Protein AF-A0A2A4WSP7-F1 (afdb_monomer_lite)

Sequence (281 aa):
MKHTFFSFFYPFIFTGISFCFNGCVKYYDLLPSETPQASTKEIELSFISKSIEDVKFYREFVTEGIFNLLWKSPTNSNIILEMYASRRGLSLKQRERIIKKNQEMHNNYISFFVLAYILDTQRPDLHDTDPTWTMYLKTKDGHKVAPAKIKPMDMTPELATIFGKRNTNFKQLYYVKFPRKYRENHYKKVEIQHSFTVEKNNTVDTDEPNNPQKLENIKEIVVEKIHDIYDAEELTLVINSVELEEKIDWPIEPHRTGTLDLTEISESNKEGEFDEDFDWI

Structure (mmCIF, N/CA/C/O backbone):
data_AF-A0A2A4WSP7-F1
#
_entry.id   AF-A0A2A4WSP7-F1
#
loop_
_atom_site.group_PDB
_atom_site.id
_atom_site.type_symbol
_atom_site.label_atom_id
_atom_site.label_alt_id
_atom_site.label_comp_id
_atom_site.label_asym_id
_atom_site.label_entity_id
_atom_site.label_seq_id
_atom_site.pdbx_PDB_ins_code
_atom_site.Cartn_x
_atom_site.Cartn_y
_atom_site.Cartn_z
_atom_site.occupancy
_atom_site.B_iso_or_equiv
_atom_site.auth_seq_id
_atom_site.auth_comp_id
_atom_site.auth_asym_id
_atom_site.auth_atom_id
_atom_site.pdbx_PDB_model_num
ATOM 1 N N . MET A 1 1 ? 78.126 -43.272 -8.997 1.00 45.56 1 MET A N 1
ATOM 2 C CA . MET A 1 1 ? 78.085 -42.579 -10.304 1.00 45.56 1 MET A CA 1
ATOM 3 C C . MET A 1 1 ? 76.821 -41.746 -10.339 1.00 45.56 1 MET A C 1
ATOM 5 O O . MET A 1 1 ? 75.750 -42.301 -10.146 1.00 45.56 1 MET A O 1
ATOM 9 N N . LYS A 1 2 ? 76.957 -40.419 -10.404 1.00 43.16 2 LYS A N 1
ATOM 10 C CA . LYS A 1 2 ? 75.858 -39.468 -10.195 1.00 43.16 2 LYS A CA 1
ATOM 11 C C . LYS A 1 2 ? 75.240 -39.085 -11.539 1.00 43.16 2 LYS A C 1
ATOM 13 O O . LYS A 1 2 ? 75.953 -38.672 -12.445 1.00 43.16 2 LYS A O 1
ATOM 18 N N . HIS A 1 3 ? 73.924 -39.250 -11.632 1.00 48.28 3 HIS A N 1
ATOM 19 C CA . HIS A 1 3 ? 73.092 -38.860 -12.763 1.00 48.28 3 HIS A CA 1
ATOM 20 C C . HIS A 1 3 ? 73.013 -37.333 -12.879 1.00 48.28 3 HIS A C 1
ATOM 22 O O . HIS A 1 3 ? 72.471 -36.666 -12.002 1.00 48.28 3 HIS A O 1
ATOM 28 N N . THR A 1 4 ? 73.502 -36.791 -13.990 1.00 53.72 4 THR A N 1
ATOM 29 C CA . THR A 1 4 ? 73.271 -35.410 -14.433 1.00 53.72 4 THR A CA 1
ATOM 30 C C . THR A 1 4 ? 72.630 -35.459 -15.815 1.00 53.72 4 THR A C 1
ATOM 32 O O . THR A 1 4 ? 73.328 -35.425 -16.821 1.00 53.72 4 THR A O 1
ATOM 35 N N . PHE A 1 5 ? 71.304 -35.605 -15.870 1.00 52.34 5 PHE A N 1
ATOM 36 C CA . PHE A 1 5 ? 70.541 -35.589 -17.131 1.00 52.34 5 PHE A CA 1
ATOM 37 C C . PHE A 1 5 ? 69.192 -34.851 -17.020 1.00 52.34 5 PHE A C 1
ATOM 39 O O . PHE A 1 5 ? 68.283 -35.083 -17.807 1.00 52.34 5 PHE A O 1
ATOM 46 N N . PHE A 1 6 ? 69.050 -33.941 -16.049 1.00 53.91 6 PHE A N 1
ATOM 47 C CA . PHE A 1 6 ? 67.775 -33.282 -15.728 1.00 53.91 6 PHE A CA 1
ATOM 48 C C . PHE A 1 6 ? 67.889 -31.746 -15.695 1.00 53.91 6 PHE A C 1
ATOM 50 O O . PHE A 1 6 ? 67.519 -31.116 -14.714 1.00 53.91 6 PHE A O 1
ATOM 57 N N . SER A 1 7 ? 68.444 -31.120 -16.743 1.00 55.56 7 SER A N 1
ATOM 58 C CA . SER A 1 7 ? 68.601 -29.646 -16.771 1.00 55.56 7 SER A CA 1
ATOM 59 C C . SER A 1 7 ? 68.121 -28.943 -18.051 1.00 55.56 7 SER A C 1
ATOM 61 O O . SER A 1 7 ? 68.070 -27.721 -18.088 1.00 55.56 7 SER A O 1
ATOM 63 N N . PHE A 1 8 ? 67.718 -29.668 -19.103 1.00 54.09 8 PHE A N 1
ATOM 64 C CA . PHE A 1 8 ? 67.412 -29.035 -20.400 1.00 54.09 8 PHE A CA 1
ATOM 65 C C . PHE A 1 8 ? 65.923 -28.777 -20.700 1.00 54.09 8 PHE A C 1
ATOM 67 O O . PHE A 1 8 ? 65.626 -28.077 -21.662 1.00 54.09 8 PHE A O 1
ATOM 74 N N . PHE A 1 9 ? 64.982 -29.259 -19.878 1.00 53.94 9 PHE A N 1
ATOM 75 C CA . PHE A 1 9 ? 63.536 -29.098 -20.139 1.00 53.94 9 PHE A CA 1
ATOM 76 C C . PHE A 1 9 ? 62.839 -27.975 -19.348 1.00 53.94 9 PHE A C 1
ATOM 78 O O . PHE A 1 9 ? 61.703 -27.623 -19.657 1.00 53.94 9 PHE A O 1
ATOM 85 N N . TYR A 1 10 ? 63.506 -27.361 -18.368 1.00 56.53 10 TYR A N 1
ATOM 86 C CA . TYR A 1 10 ? 62.904 -26.309 -17.538 1.00 56.53 10 TYR A CA 1
ATOM 87 C C . TYR A 1 10 ? 62.598 -24.961 -18.238 1.00 56.53 10 TYR A C 1
ATOM 89 O O . TYR A 1 10 ? 61.591 -24.349 -17.874 1.00 56.53 10 TYR A O 1
ATOM 97 N N . PRO A 1 11 ? 63.360 -24.469 -19.242 1.00 57.00 11 PRO A N 1
ATOM 98 C CA . PRO A 1 11 ? 63.094 -23.135 -19.796 1.00 57.00 11 PRO A CA 1
ATOM 99 C C . PRO A 1 11 ? 61.878 -23.081 -20.741 1.00 57.00 11 PRO A C 1
ATOM 101 O O . PRO A 1 11 ? 61.300 -22.010 -20.932 1.00 57.00 11 PRO A O 1
ATOM 104 N N . PHE A 1 12 ? 61.442 -24.221 -21.291 1.00 56.88 12 PHE A N 1
ATOM 105 C CA . PHE A 1 12 ? 60.277 -24.285 -22.187 1.00 56.88 12 PHE A CA 1
ATOM 106 C C . PHE A 1 12 ? 58.937 -24.302 -21.439 1.00 56.88 12 PHE A C 1
ATOM 108 O O . PHE A 1 12 ? 57.947 -23.767 -21.932 1.00 56.88 12 PHE A O 1
ATOM 115 N N . ILE A 1 13 ? 58.897 -24.849 -20.221 1.00 61.16 13 ILE A N 1
ATOM 116 C CA . ILE A 1 13 ? 57.670 -24.862 -19.408 1.00 61.16 13 ILE A CA 1
ATOM 117 C C . ILE A 1 13 ? 57.383 -23.460 -18.846 1.00 61.16 13 ILE A C 1
ATOM 119 O O . ILE A 1 13 ? 56.232 -23.028 -18.806 1.00 61.16 13 ILE A O 1
ATOM 123 N N . PHE A 1 14 ? 58.423 -22.701 -18.484 1.00 59.06 14 PHE A N 1
ATOM 124 C CA . PHE A 1 14 ? 58.258 -21.355 -17.924 1.00 59.06 14 PHE A CA 1
ATOM 125 C C . PHE A 1 14 ? 57.785 -20.314 -18.952 1.00 59.06 14 PHE A C 1
ATOM 127 O O . PHE A 1 14 ? 57.034 -19.403 -18.609 1.00 59.06 14 PHE A O 1
ATOM 134 N N . THR A 1 15 ? 58.172 -20.457 -20.222 1.00 62.03 15 THR A N 1
ATOM 135 C CA . THR A 1 15 ? 57.741 -19.545 -21.296 1.00 62.03 15 THR A CA 1
ATOM 136 C C . THR A 1 15 ? 56.296 -19.790 -21.734 1.00 62.03 15 THR A C 1
ATOM 138 O O . THR A 1 15 ? 55.580 -18.826 -22.001 1.00 62.03 15 THR A O 1
ATOM 141 N N . GLY A 1 16 ? 55.823 -21.043 -21.723 1.00 62.75 16 GLY A N 1
ATOM 142 C CA . GLY A 1 16 ? 54.419 -21.366 -22.008 1.00 62.75 16 GLY A CA 1
ATOM 143 C C . GLY A 1 16 ? 53.444 -20.831 -20.953 1.00 62.75 16 GLY A C 1
ATOM 144 O O . GLY A 1 16 ? 52.389 -20.304 -21.296 1.00 62.75 16 GLY A O 1
ATOM 145 N N . ILE A 1 17 ? 53.820 -20.886 -19.670 1.00 65.62 17 ILE A N 1
ATOM 146 C CA . ILE A 1 17 ? 52.965 -20.422 -18.565 1.00 65.62 17 ILE A CA 1
ATOM 147 C C . ILE A 1 17 ? 52.793 -18.892 -18.581 1.00 65.62 17 ILE A C 1
ATOM 149 O O . ILE A 1 17 ? 51.686 -18.408 -18.351 1.00 65.62 17 ILE A O 1
ATOM 153 N N . SER A 1 18 ? 53.826 -18.118 -18.939 1.00 63.47 18 SER A N 1
ATOM 154 C CA . SER A 1 18 ? 53.713 -16.650 -19.049 1.00 63.47 18 SER A CA 1
ATOM 155 C C . SER A 1 18 ? 52.769 -16.174 -20.160 1.00 63.47 18 SER A C 1
ATOM 157 O O . SER A 1 18 ? 52.226 -15.075 -20.062 1.00 63.47 18 SER A O 1
ATOM 159 N N . PHE A 1 19 ? 52.524 -16.978 -21.202 1.00 62.78 19 PHE A N 1
ATOM 160 C CA . PHE A 1 19 ? 51.579 -16.605 -22.262 1.00 62.78 19 PHE A CA 1
ATOM 161 C C . PHE A 1 19 ? 50.111 -16.782 -21.842 1.00 62.78 19 PHE A C 1
ATOM 163 O O . PHE A 1 19 ? 49.247 -16.052 -22.322 1.00 62.78 19 PHE A O 1
ATOM 170 N N . CYS A 1 20 ? 49.828 -17.669 -20.884 1.00 64.25 20 CYS A N 1
ATOM 171 C CA . CYS A 1 20 ? 48.473 -17.888 -20.372 1.00 64.25 20 CYS A CA 1
ATOM 172 C C . CYS A 1 20 ? 47.977 -16.771 -19.433 1.00 64.25 20 CYS A C 1
ATOM 174 O O . CYS A 1 20 ? 46.774 -16.659 -19.219 1.00 64.25 20 CYS A O 1
ATOM 176 N N . PHE A 1 21 ? 48.863 -15.921 -18.897 1.00 61.94 21 PHE A N 1
ATOM 177 C CA . PHE A 1 21 ? 48.484 -14.849 -17.961 1.00 61.94 21 PHE A CA 1
ATOM 178 C C . PHE A 1 21 ? 48.260 -13.472 -18.606 1.00 61.94 21 PHE A C 1
ATOM 180 O O . PHE A 1 21 ? 47.683 -12.598 -17.965 1.00 61.94 21 PHE A O 1
ATOM 187 N N . ASN A 1 22 ? 48.639 -13.270 -19.874 1.00 64.50 22 ASN A N 1
ATOM 188 C CA . ASN A 1 22 ? 48.410 -11.998 -20.581 1.00 64.50 22 ASN A CA 1
ATOM 189 C C . ASN A 1 22 ? 47.019 -11.891 -21.241 1.00 64.50 22 ASN A C 1
ATOM 191 O O . ASN A 1 22 ? 46.700 -10.862 -21.829 1.00 64.50 22 ASN A O 1
ATOM 195 N N . GLY A 1 23 ? 46.190 -12.938 -21.147 1.00 61.62 23 GLY A N 1
ATOM 196 C CA . GLY A 1 23 ? 44.866 -13.013 -21.777 1.00 61.62 23 GLY A CA 1
ATOM 197 C C . GLY A 1 23 ? 43.673 -12.828 -20.835 1.00 61.62 23 GLY A C 1
ATOM 198 O O . GLY A 1 23 ? 42.539 -12.982 -21.280 1.00 61.62 23 GLY A O 1
ATOM 199 N N . CYS A 1 24 ? 43.888 -12.510 -19.554 1.00 69.25 24 CYS A N 1
ATOM 200 C CA . CYS A 1 24 ? 42.793 -12.193 -18.634 1.00 69.25 24 CYS A CA 1
ATOM 201 C C . CYS A 1 24 ? 42.225 -10.805 -18.958 1.00 69.25 24 CYS A C 1
ATOM 203 O O . CYS A 1 24 ? 42.467 -9.835 -18.237 1.00 69.25 24 CYS A O 1
ATOM 205 N N . VAL A 1 25 ? 41.460 -10.710 -20.051 1.00 71.62 25 VAL A N 1
ATOM 206 C CA . VAL A 1 25 ? 40.494 -9.626 -20.220 1.00 71.62 25 VAL A CA 1
ATOM 207 C C . VAL A 1 25 ? 39.608 -9.677 -18.992 1.00 71.62 25 VAL A C 1
ATOM 209 O O . VAL A 1 25 ? 39.025 -10.708 -18.650 1.00 71.62 25 VAL A O 1
ATOM 212 N N . LYS A 1 26 ? 39.594 -8.570 -18.267 1.00 74.00 26 LYS A N 1
ATOM 213 C CA . LYS A 1 26 ? 38.799 -8.413 -17.066 1.00 74.00 26 LYS A CA 1
ATOM 214 C C . LYS A 1 26 ? 37.347 -8.636 -17.458 1.00 74.00 26 LYS A C 1
ATOM 216 O O . LYS A 1 26 ? 36.761 -7.822 -18.153 1.00 74.00 26 LYS A O 1
ATOM 221 N N . TYR A 1 27 ? 36.783 -9.764 -17.036 1.00 69.75 27 TYR A N 1
ATOM 222 C CA . TYR A 1 27 ? 35.426 -10.180 -17.404 1.00 69.75 27 TYR A CA 1
ATOM 223 C C . TYR A 1 27 ? 34.373 -9.099 -17.083 1.00 69.75 27 TYR A C 1
ATOM 225 O O . TYR A 1 27 ? 33.351 -8.986 -17.751 1.00 69.75 27 TYR A O 1
ATOM 233 N N . TYR A 1 28 ? 34.667 -8.233 -16.107 1.00 72.94 28 TYR A N 1
ATOM 234 C CA . TYR A 1 28 ? 33.851 -7.072 -15.768 1.00 72.94 28 TYR A CA 1
ATOM 235 C C . TYR A 1 28 ? 33.799 -5.972 -16.843 1.00 72.94 28 TYR A C 1
ATOM 237 O O . TYR A 1 28 ? 32.854 -5.193 -16.826 1.00 72.94 28 TYR A O 1
ATOM 245 N N . ASP A 1 29 ? 34.749 -5.916 -17.782 1.00 74.75 29 ASP A N 1
ATOM 246 C CA . ASP A 1 29 ? 34.733 -4.971 -18.908 1.00 74.75 29 ASP A CA 1
ATOM 247 C C . ASP A 1 29 ? 33.840 -5.469 -20.065 1.00 74.75 29 ASP A C 1
ATOM 249 O O . ASP A 1 29 ? 33.346 -4.663 -20.849 1.00 74.75 29 ASP A O 1
ATOM 253 N N . LEU A 1 30 ? 33.585 -6.784 -20.154 1.00 73.06 30 LEU A N 1
ATOM 254 C CA . LEU A 1 30 ? 32.705 -7.404 -21.164 1.00 73.06 30 LEU A CA 1
ATOM 255 C C . LEU A 1 30 ? 31.251 -7.544 -20.687 1.00 73.06 30 LEU A C 1
ATOM 257 O O . LEU A 1 30 ? 30.314 -7.511 -21.489 1.00 73.06 30 LEU A O 1
ATOM 261 N N . LEU A 1 31 ? 31.053 -7.644 -19.370 1.00 65.19 31 LEU A N 1
ATOM 262 C CA . LEU A 1 31 ? 29.739 -7.754 -18.735 1.00 65.19 31 LEU A CA 1
ATOM 263 C C . LEU A 1 31 ? 28.725 -6.678 -19.181 1.00 65.19 31 LEU A C 1
ATOM 265 O O . LEU A 1 31 ? 27.588 -7.056 -19.461 1.00 65.19 31 LEU A O 1
ATOM 269 N N . PRO A 1 32 ? 29.077 -5.382 -19.318 1.00 65.69 32 PRO A N 1
ATOM 270 C CA . PRO A 1 32 ? 28.118 -4.358 -19.735 1.00 65.69 32 PRO A CA 1
ATOM 271 C C . PRO A 1 32 ? 27.644 -4.517 -21.184 1.00 65.69 32 PRO A C 1
ATOM 273 O O . PRO A 1 32 ? 26.524 -4.125 -21.507 1.00 65.69 32 PRO A O 1
ATOM 276 N N . SER A 1 33 ? 28.488 -5.071 -22.063 1.00 72.12 33 SER A N 1
ATOM 277 C CA . SER A 1 33 ? 28.162 -5.261 -23.482 1.00 72.12 33 SER A CA 1
ATOM 278 C C . SER A 1 33 ? 27.387 -6.547 -23.756 1.00 72.12 33 SER A C 1
ATOM 280 O O . SER A 1 33 ? 26.547 -6.568 -24.652 1.00 72.12 33 SER A O 1
ATOM 282 N N . GLU A 1 34 ? 27.648 -7.609 -22.992 1.00 74.25 34 GLU A N 1
ATOM 283 C CA . GLU A 1 34 ? 26.978 -8.907 -23.157 1.00 74.25 34 GLU A CA 1
ATOM 284 C C . GLU A 1 34 ? 25.682 -8.992 -22.351 1.00 74.25 34 GLU A C 1
ATOM 286 O O . GLU A 1 34 ? 24.703 -9.606 -22.774 1.00 74.25 34 GLU A O 1
ATOM 291 N N . THR A 1 35 ? 25.658 -8.320 -21.202 1.00 74.69 35 THR A N 1
ATOM 292 C CA . THR A 1 35 ? 24.468 -8.138 -20.382 1.00 74.69 35 THR A CA 1
ATOM 293 C C . THR A 1 35 ? 24.285 -6.643 -20.168 1.00 74.69 35 THR A C 1
ATOM 295 O O . THR A 1 35 ? 24.824 -6.111 -19.198 1.00 74.69 35 THR A O 1
ATOM 298 N N . PRO A 1 36 ? 23.565 -5.930 -21.054 1.00 64.81 36 PRO A N 1
ATOM 299 C CA . PRO A 1 36 ? 23.182 -4.552 -20.786 1.00 64.81 36 PRO A CA 1
ATOM 300 C C . PRO A 1 36 ? 22.293 -4.545 -19.539 1.00 64.81 36 PRO A C 1
ATOM 302 O O . PRO A 1 36 ? 21.072 -4.680 -19.611 1.00 64.81 36 PRO A O 1
ATOM 305 N N . GLN A 1 37 ? 22.921 -4.465 -18.367 1.00 65.31 37 GLN A N 1
ATOM 306 C CA . GLN A 1 37 ? 22.229 -4.275 -17.111 1.00 65.31 37 GLN A CA 1
ATOM 307 C C . GLN A 1 37 ? 21.583 -2.903 -17.205 1.00 65.31 37 GLN A C 1
ATOM 309 O O . GLN A 1 37 ? 22.241 -1.920 -17.556 1.00 65.31 37 GLN A O 1
ATOM 314 N N . ALA A 1 38 ? 20.275 -2.852 -16.956 1.00 63.31 38 ALA A N 1
ATOM 315 C CA . ALA A 1 38 ? 19.553 -1.595 -16.932 1.00 63.31 38 ALA A CA 1
ATOM 316 C C . ALA A 1 38 ? 20.306 -0.637 -16.004 1.00 63.31 38 ALA A C 1
ATOM 318 O O . ALA A 1 38 ? 20.603 -0.993 -14.863 1.00 63.31 38 ALA A O 1
ATOM 319 N N . SER A 1 39 ? 20.652 0.550 -16.510 1.00 65.12 39 SER A N 1
ATOM 320 C CA . SER A 1 39 ? 21.282 1.587 -15.699 1.00 65.12 39 SER A CA 1
ATOM 321 C C . SER A 1 39 ? 20.463 1.749 -14.426 1.00 65.12 39 SER A C 1
ATOM 323 O O . SER A 1 39 ? 19.250 1.962 -14.528 1.00 65.12 39 SER A O 1
ATOM 325 N N . THR A 1 40 ? 21.099 1.624 -13.260 1.00 70.19 40 THR A N 1
ATOM 326 C CA . THR A 1 40 ? 20.446 1.812 -11.963 1.00 70.19 40 THR A CA 1
ATOM 327 C C . THR A 1 40 ? 19.935 3.243 -11.895 1.00 70.19 40 THR A C 1
ATOM 329 O O . THR A 1 40 ? 20.652 4.161 -11.506 1.00 70.19 40 THR A O 1
ATOM 332 N N . LYS A 1 41 ? 18.702 3.459 -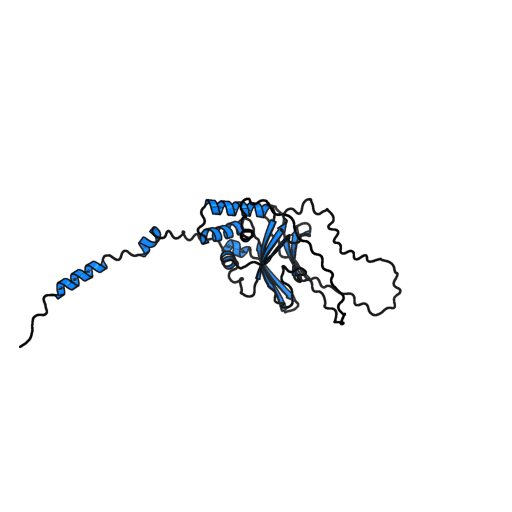12.350 1.00 75.00 41 LYS A N 1
ATOM 333 C CA . LYS A 1 41 ? 18.012 4.722 -12.166 1.00 75.00 41 LYS A CA 1
ATOM 334 C C . LYS A 1 41 ? 17.697 4.783 -10.683 1.00 75.00 41 LYS A C 1
ATOM 336 O O . LYS A 1 41 ? 16.954 3.946 -10.175 1.00 75.00 41 LYS A O 1
ATOM 341 N N . GLU A 1 42 ? 18.316 5.725 -9.989 1.00 78.62 42 GLU A N 1
ATOM 342 C CA . GLU A 1 42 ? 18.011 5.979 -8.591 1.00 78.62 42 GLU A CA 1
ATOM 343 C C . GLU A 1 42 ? 16.577 6.518 -8.535 1.00 78.62 42 GLU A C 1
ATOM 345 O O . GLU A 1 42 ? 16.291 7.649 -8.922 1.00 78.62 42 GLU A O 1
ATOM 350 N N . ILE A 1 43 ? 15.636 5.644 -8.187 1.00 80.88 43 ILE A N 1
ATOM 351 C CA . ILE A 1 43 ? 14.240 6.024 -7.996 1.00 80.88 43 ILE A CA 1
ATOM 352 C C . ILE A 1 43 ? 14.178 6.768 -6.663 1.00 80.88 43 ILE A C 1
ATOM 354 O O . ILE A 1 43 ? 14.620 6.234 -5.645 1.00 80.88 43 ILE A O 1
ATOM 358 N N . GLU A 1 44 ? 13.619 7.981 -6.650 1.00 84.88 44 GLU A N 1
ATOM 359 C CA . GLU A 1 44 ? 13.422 8.776 -5.430 1.00 84.88 44 GLU A CA 1
ATOM 360 C C . GLU A 1 44 ? 12.347 8.151 -4.519 1.00 84.88 44 GLU A C 1
ATOM 362 O O . GLU A 1 44 ? 11.244 8.670 -4.338 1.00 84.88 44 GLU A O 1
ATOM 367 N N . LEU A 1 45 ? 12.672 7.019 -3.892 1.00 88.38 45 LEU A N 1
ATOM 368 C CA . LEU A 1 45 ? 11.813 6.337 -2.917 1.00 88.38 45 LEU A CA 1
ATOM 369 C C . LEU A 1 45 ? 11.514 7.222 -1.700 1.00 88.38 45 LEU A C 1
ATOM 371 O O . LEU A 1 45 ? 10.498 7.042 -1.026 1.00 88.38 45 LEU A O 1
ATOM 375 N N . SER A 1 46 ? 12.377 8.206 -1.437 1.00 87.81 46 SER A N 1
ATOM 376 C CA . SER A 1 46 ? 12.202 9.184 -0.366 1.00 87.81 46 SER A CA 1
ATOM 377 C C . SER A 1 46 ? 10.892 9.964 -0.513 1.00 87.81 46 SER A C 1
ATOM 379 O O . SER A 1 46 ? 10.233 10.207 0.497 1.00 87.81 46 SER A O 1
ATOM 381 N N . PHE A 1 47 ? 10.464 10.290 -1.737 1.00 88.19 47 PHE A N 1
ATOM 382 C CA . PHE A 1 47 ? 9.212 11.006 -1.986 1.00 88.19 47 PHE A CA 1
ATOM 383 C C . PHE A 1 47 ? 7.989 10.155 -1.617 1.00 88.19 47 PHE A C 1
ATOM 385 O O . PHE A 1 47 ? 7.129 10.598 -0.856 1.00 88.19 47 PHE A O 1
ATOM 392 N N . ILE A 1 48 ? 7.945 8.901 -2.075 1.00 90.81 48 ILE A N 1
ATOM 393 C CA . ILE A 1 48 ? 6.818 7.996 -1.794 1.00 90.81 48 ILE A CA 1
ATOM 394 C C . ILE A 1 48 ? 6.754 7.637 -0.318 1.00 90.81 48 ILE A C 1
ATOM 396 O O . ILE A 1 48 ? 5.675 7.618 0.264 1.00 90.81 48 ILE A O 1
ATOM 400 N N . SER A 1 49 ? 7.901 7.379 0.312 1.00 88.25 49 SER A N 1
ATOM 401 C CA . SER A 1 49 ? 7.943 6.996 1.726 1.00 88.25 49 SER A CA 1
ATOM 402 C C . SER A 1 49 ? 7.361 8.066 2.657 1.00 88.25 49 SER A C 1
ATOM 404 O O . SER A 1 49 ? 6.864 7.726 3.728 1.00 88.25 49 SER A O 1
ATOM 406 N N . LYS A 1 50 ? 7.389 9.341 2.233 1.00 90.81 50 LYS A N 1
ATOM 407 C CA . LYS A 1 50 ? 6.760 10.474 2.929 1.00 90.81 50 LYS A CA 1
ATOM 408 C C . LYS A 1 50 ? 5.251 10.557 2.707 1.00 90.81 50 LYS A C 1
ATOM 410 O O .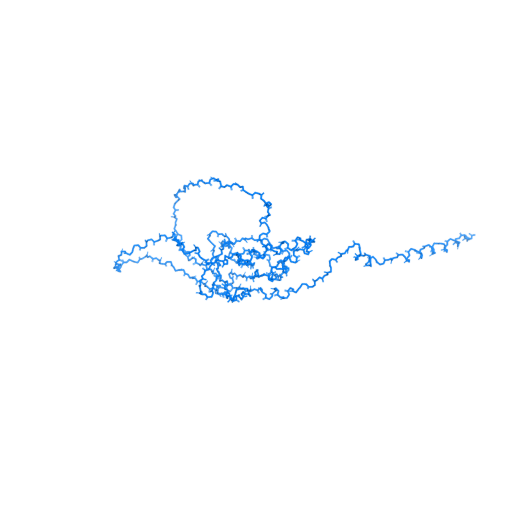 LYS A 1 50 ? 4.590 11.247 3.460 1.00 90.81 50 LYS A O 1
ATOM 415 N N . SER A 1 51 ? 4.729 9.885 1.681 1.00 91.56 51 SER A N 1
ATOM 416 C CA . SER A 1 51 ? 3.290 9.793 1.400 1.00 91.56 51 SER A CA 1
ATOM 417 C C . SER A 1 51 ? 2.613 8.635 2.147 1.00 91.56 51 SER A C 1
ATOM 419 O O . SER A 1 51 ? 1.443 8.353 1.888 1.00 91.56 51 SER A O 1
ATOM 421 N N . ILE A 1 52 ? 3.360 7.904 2.985 1.00 95.19 52 ILE A N 1
ATOM 422 C CA . ILE A 1 52 ? 2.822 6.824 3.811 1.00 95.19 52 ILE A CA 1
ATOM 423 C C . ILE A 1 52 ? 2.408 7.412 5.152 1.00 95.19 52 ILE A C 1
ATOM 425 O O . ILE A 1 52 ? 3.265 7.860 5.914 1.00 95.19 52 ILE A O 1
ATOM 429 N N . GLU A 1 53 ? 1.119 7.325 5.449 1.00 94.31 53 GLU A N 1
ATOM 430 C CA . GLU A 1 53 ? 0.561 7.753 6.726 1.00 94.31 53 GLU A CA 1
ATOM 431 C C . GLU A 1 53 ? 0.447 6.577 7.691 1.00 94.31 53 GLU A C 1
ATOM 433 O O . GLU A 1 53 ? -0.003 5.489 7.322 1.00 94.31 53 GLU A O 1
ATOM 438 N N . ASP A 1 54 ? 0.848 6.799 8.941 1.00 94.81 54 ASP A N 1
ATOM 439 C CA . ASP A 1 54 ? 0.854 5.785 9.991 1.00 94.81 54 ASP A CA 1
ATOM 440 C C . ASP A 1 54 ? -0.268 6.075 10.998 1.00 94.81 54 ASP A C 1
ATOM 442 O O . ASP A 1 54 ? -0.243 7.075 11.712 1.00 94.81 54 ASP A O 1
ATOM 446 N N . VAL A 1 55 ? -1.235 5.165 11.102 1.00 93.81 55 VAL A N 1
ATOM 447 C CA . VAL A 1 55 ? -2.409 5.300 11.973 1.00 93.81 55 VAL A CA 1
ATOM 448 C C . VAL A 1 55 ? -2.410 4.166 12.985 1.00 93.81 55 VAL A C 1
ATOM 450 O O . VAL A 1 55 ? -2.246 2.998 12.631 1.00 93.81 55 VAL A O 1
ATOM 453 N N . LYS A 1 56 ? -2.581 4.494 14.265 1.00 94.25 56 LYS A N 1
ATOM 454 C CA . LYS A 1 56 ? -2.612 3.514 15.356 1.00 94.25 56 LYS A CA 1
ATOM 455 C C . LYS A 1 56 ? -3.873 3.697 16.180 1.00 94.25 56 LYS A C 1
ATOM 457 O O . LYS A 1 56 ? -4.207 4.817 16.557 1.00 94.25 56 LYS A O 1
ATOM 462 N N . PHE A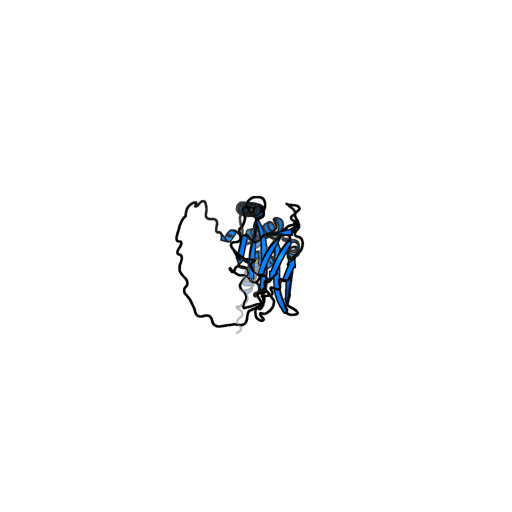 1 57 ? -4.524 2.586 16.482 1.00 89.25 57 PHE A N 1
ATOM 463 C CA . PHE A 1 57 ? -5.721 2.525 17.300 1.00 89.25 57 PHE A CA 1
ATOM 464 C C . PHE A 1 57 ? -5.383 1.931 18.654 1.00 89.25 57 PHE A C 1
ATOM 466 O O . PHE A 1 57 ? -4.732 0.887 18.738 1.00 89.25 57 PHE A O 1
ATOM 473 N N . TYR A 1 58 ? -5.845 2.605 19.700 1.00 90.69 58 TYR A N 1
ATOM 474 C CA . TYR A 1 58 ? -5.638 2.200 21.078 1.00 90.69 58 TYR A CA 1
ATOM 475 C C . TYR A 1 58 ? -6.984 2.043 21.785 1.00 90.69 58 TYR A C 1
ATOM 477 O O . TYR A 1 58 ? -7.868 2.898 21.669 1.00 90.69 58 TYR A O 1
ATOM 485 N N . ARG A 1 59 ? -7.113 0.976 22.570 1.00 84.81 59 ARG A N 1
ATOM 486 C CA . ARG A 1 59 ? -8.145 0.822 23.595 1.00 84.81 59 ARG A CA 1
ATOM 487 C C . ARG A 1 59 ? -7.424 0.814 24.932 1.00 84.81 59 ARG A C 1
ATOM 489 O O . ARG A 1 59 ? -6.670 -0.106 25.233 1.00 84.81 59 ARG A O 1
ATOM 496 N N . GLU A 1 60 ? -7.603 1.900 25.682 1.00 90.81 60 GLU A N 1
ATOM 497 C CA . GLU A 1 60 ? -6.879 2.160 26.930 1.00 90.81 60 GLU A CA 1
ATOM 498 C C . GLU A 1 60 ? -5.355 2.169 26.708 1.00 90.81 60 GLU A C 1
ATOM 500 O O . GLU A 1 60 ? -4.819 3.140 26.176 1.00 90.81 60 GLU A O 1
ATOM 505 N N . PHE A 1 61 ? -4.669 1.080 27.062 1.00 91.81 61 PHE A N 1
ATOM 506 C CA . PHE A 1 61 ? -3.222 0.900 26.911 1.00 91.81 61 PHE A CA 1
ATOM 507 C C . PHE A 1 61 ? -2.848 -0.210 25.919 1.00 91.81 61 PHE A C 1
ATOM 509 O O . PHE A 1 61 ? -1.666 -0.506 25.737 1.00 91.81 61 PHE A O 1
ATOM 516 N N . VAL A 1 62 ? -3.836 -0.825 25.266 1.00 90.25 62 VAL A N 1
ATOM 517 C CA . VAL A 1 62 ? -3.641 -1.907 24.298 1.00 90.25 62 VAL A CA 1
ATOM 518 C C . VAL A 1 62 ? -3.760 -1.343 22.887 1.00 90.25 62 VAL A C 1
ATOM 520 O O . VAL A 1 62 ? -4.683 -0.593 22.575 1.00 90.25 62 VAL A O 1
ATOM 523 N N . THR A 1 63 ? -2.799 -1.676 22.023 1.00 92.94 63 THR A N 1
ATOM 524 C CA . THR A 1 63 ? -2.911 -1.367 20.590 1.00 92.94 63 THR A CA 1
ATOM 525 C C . THR A 1 63 ? -3.876 -2.363 19.967 1.00 92.94 63 THR A C 1
ATOM 527 O O . THR A 1 63 ? -3.673 -3.560 20.110 1.00 92.94 63 THR A O 1
ATOM 530 N N . GLU A 1 64 ? -4.904 -1.891 19.278 1.00 92.00 64 GLU A N 1
ATOM 531 C CA . GLU A 1 64 ? -5.892 -2.768 18.631 1.00 92.00 64 GLU A CA 1
ATOM 532 C C . GLU A 1 64 ? -5.598 -2.957 17.149 1.00 92.00 64 GLU A C 1
ATOM 534 O O . GLU A 1 64 ? -5.807 -4.029 16.584 1.00 92.00 64 GLU A O 1
ATOM 539 N N . GLY A 1 65 ? -5.094 -1.895 16.524 1.00 93.19 65 GLY A N 1
ATOM 540 C CA . GLY A 1 65 ? -4.863 -1.847 15.095 1.00 93.19 65 GLY A CA 1
ATOM 541 C C . GLY A 1 65 ? -3.734 -0.892 14.740 1.00 93.19 65 GLY A C 1
ATOM 542 O O . GLY A 1 65 ? -3.599 0.183 15.328 1.00 93.19 65 GLY A O 1
ATOM 543 N N . ILE A 1 66 ? -2.917 -1.274 13.766 1.00 95.44 66 ILE A N 1
ATOM 544 C CA . ILE A 1 66 ? -1.924 -0.404 13.133 1.00 95.44 66 ILE A CA 1
ATOM 545 C C . ILE A 1 66 ? -2.170 -0.442 11.631 1.00 95.44 66 ILE A C 1
ATOM 547 O O . ILE A 1 66 ? -2.084 -1.504 11.022 1.00 95.44 66 ILE A O 1
ATOM 551 N N . PHE A 1 67 ? -2.407 0.714 11.028 1.00 96.00 67 PHE A N 1
ATOM 552 C CA . PHE A 1 67 ? -2.648 0.860 9.600 1.00 96.00 67 PHE A CA 1
ATOM 553 C C . PHE A 1 67 ? -1.579 1.765 8.999 1.00 96.00 67 PHE A C 1
ATOM 555 O O . PHE A 1 67 ? -1.284 2.830 9.538 1.00 96.00 67 PHE A O 1
ATOM 562 N N . ASN A 1 68 ? -0.985 1.346 7.886 1.00 97.25 68 ASN A N 1
ATOM 563 C CA . ASN A 1 68 ? -0.099 2.185 7.088 1.00 97.25 68 ASN A CA 1
ATOM 564 C C . ASN A 1 68 ? -0.755 2.406 5.733 1.00 97.25 68 ASN A C 1
ATOM 566 O O . ASN A 1 68 ? -1.024 1.455 4.999 1.00 97.25 68 ASN A O 1
ATOM 570 N N . LEU A 1 69 ? -1.046 3.661 5.432 1.00 96.75 69 LEU A N 1
ATOM 571 C CA . LEU A 1 69 ? -1.856 4.064 4.298 1.00 96.75 69 LEU A CA 1
ATOM 572 C C . LEU A 1 69 ? -0.947 4.679 3.250 1.00 96.75 69 LEU A C 1
ATOM 574 O O . LEU A 1 69 ? -0.286 5.677 3.509 1.00 96.75 69 LEU A O 1
ATOM 578 N N . LEU A 1 70 ? -0.932 4.100 2.058 1.00 96.31 70 LEU A N 1
ATOM 579 C CA . LEU A 1 70 ? -0.289 4.687 0.895 1.00 96.31 70 LEU A CA 1
ATOM 580 C C . LEU A 1 70 ? -1.369 5.090 -0.101 1.00 96.31 70 LEU A C 1
ATOM 582 O O . LEU A 1 70 ? -2.022 4.243 -0.719 1.00 96.31 70 LEU A O 1
ATOM 586 N N . TRP A 1 71 ? -1.541 6.397 -0.279 1.00 94.69 71 TRP A N 1
ATOM 587 C CA . TRP A 1 71 ? -2.425 6.906 -1.316 1.00 94.69 71 TRP A CA 1
ATOM 588 C C . TRP A 1 71 ? -1.850 6.597 -2.701 1.00 94.69 71 TRP A C 1
ATOM 590 O O . TRP A 1 71 ? -0.715 6.974 -3.031 1.00 94.69 71 TRP A O 1
ATOM 600 N N . LYS A 1 72 ? -2.657 5.933 -3.535 1.00 94.12 72 LYS A N 1
ATOM 601 C CA . LYS A 1 72 ? -2.341 5.625 -4.931 1.00 94.12 72 LYS A CA 1
ATOM 602 C C . LYS A 1 72 ? -2.572 6.874 -5.793 1.00 94.12 72 LYS A C 1
ATOM 604 O O . LYS A 1 72 ? -3.425 6.902 -6.670 1.00 94.12 72 LYS A O 1
ATOM 609 N N . SER A 1 73 ? -1.816 7.938 -5.523 1.00 91.25 73 SER A N 1
ATOM 610 C CA . SER A 1 73 ? -1.833 9.152 -6.344 1.00 91.25 73 SER A CA 1
ATOM 611 C C . SER A 1 73 ? -1.296 8.863 -7.759 1.00 91.25 73 SER A C 1
ATOM 613 O O . SER A 1 73 ? -0.592 7.862 -7.959 1.00 91.25 73 SER A O 1
ATOM 615 N N . PRO A 1 74 ? -1.568 9.722 -8.763 1.00 90.88 74 PRO A N 1
ATOM 616 C CA . PRO A 1 74 ? -0.967 9.598 -10.094 1.00 90.88 74 PRO A CA 1
ATOM 617 C C . PRO A 1 74 ? 0.562 9.519 -10.050 1.00 90.88 74 PRO A C 1
ATOM 619 O O . PRO A 1 74 ? 1.154 8.670 -10.714 1.00 90.88 74 PRO A O 1
ATOM 622 N N . THR A 1 75 ? 1.193 10.335 -9.205 1.00 92.06 75 THR A N 1
ATOM 623 C CA . THR A 1 75 ? 2.648 10.345 -9.018 1.00 92.06 75 THR A CA 1
ATOM 624 C C . THR A 1 75 ? 3.147 9.037 -8.408 1.00 92.06 75 THR A C 1
ATOM 626 O O . THR A 1 75 ? 4.021 8.393 -8.986 1.00 92.06 75 THR A O 1
ATOM 629 N N . ASN A 1 76 ? 2.556 8.595 -7.292 1.00 92.94 76 ASN A N 1
ATOM 630 C CA . ASN A 1 76 ? 2.976 7.366 -6.609 1.00 92.94 76 ASN A CA 1
ATOM 631 C C . ASN A 1 76 ? 2.757 6.136 -7.493 1.00 92.94 76 ASN A C 1
ATOM 633 O O . ASN A 1 76 ? 3.616 5.259 -7.561 1.00 92.94 76 ASN A O 1
ATOM 637 N N . SER A 1 77 ? 1.645 6.097 -8.230 1.00 93.62 77 SER A N 1
ATOM 638 C CA . SER A 1 77 ? 1.371 5.002 -9.159 1.00 93.62 77 SER A CA 1
ATOM 639 C C . SER A 1 77 ? 2.364 4.936 -10.295 1.00 93.62 77 SER A C 1
ATOM 641 O O . SER A 1 77 ? 2.835 3.852 -10.600 1.00 93.62 77 SER A O 1
ATOM 643 N N . ASN A 1 78 ? 2.712 6.065 -10.914 1.00 93.31 78 ASN A N 1
A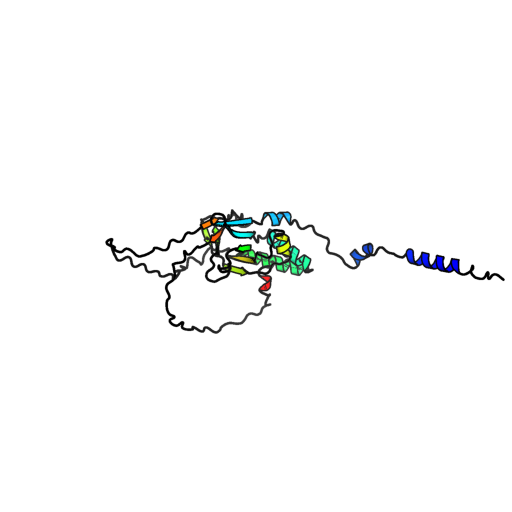TOM 644 C CA . ASN A 1 78 ? 3.681 6.057 -12.006 1.00 93.31 78 ASN A CA 1
ATOM 645 C C . ASN A 1 78 ? 5.029 5.495 -11.548 1.00 93.31 78 ASN A C 1
ATOM 647 O O . ASN A 1 78 ? 5.652 4.746 -12.295 1.00 93.31 78 ASN A O 1
ATOM 651 N N . ILE A 1 79 ? 5.446 5.794 -10.315 1.00 93.50 79 ILE A N 1
ATOM 652 C CA . ILE A 1 79 ? 6.686 5.246 -9.767 1.00 93.50 79 ILE A CA 1
ATOM 653 C C . ILE A 1 79 ? 6.551 3.742 -9.487 1.00 93.50 79 ILE A C 1
ATOM 655 O O . ILE A 1 79 ? 7.431 2.979 -9.880 1.00 93.50 79 ILE A O 1
ATOM 659 N N . ILE A 1 80 ? 5.446 3.287 -8.882 1.00 95.19 80 ILE A N 1
ATOM 660 C CA . ILE A 1 80 ? 5.178 1.849 -8.670 1.00 95.19 80 ILE A CA 1
ATOM 661 C C . ILE A 1 80 ? 5.182 1.096 -10.008 1.00 95.19 80 ILE A C 1
ATOM 663 O O . ILE A 1 80 ? 5.818 0.050 -10.137 1.00 95.19 80 ILE A O 1
ATOM 667 N N . LEU A 1 81 ? 4.527 1.653 -11.027 1.00 94.94 81 LEU A N 1
ATOM 668 C CA . LEU A 1 81 ? 4.478 1.107 -12.381 1.00 94.94 81 LEU A CA 1
ATOM 669 C C . LEU A 1 81 ? 5.847 1.099 -13.057 1.00 94.94 81 LEU A C 1
ATOM 671 O O . LEU A 1 81 ? 6.166 0.160 -13.784 1.00 94.94 81 LEU A O 1
ATOM 675 N N . GLU A 1 82 ? 6.671 2.121 -12.830 1.00 93.62 82 GLU A N 1
ATOM 676 C CA . GLU A 1 82 ? 8.041 2.165 -13.334 1.00 93.62 82 GLU A CA 1
ATOM 677 C C . GLU A 1 82 ? 8.909 1.090 -12.673 1.00 93.62 82 GLU A C 1
ATOM 679 O O . GLU A 1 82 ? 9.642 0.393 -13.381 1.00 93.62 82 GLU A O 1
ATOM 684 N N . MET A 1 83 ? 8.784 0.886 -11.356 1.00 93.38 83 MET A N 1
ATOM 685 C CA . MET A 1 83 ? 9.450 -0.209 -10.639 1.00 93.38 83 MET A CA 1
ATOM 686 C C . MET A 1 83 ? 9.013 -1.569 -11.195 1.00 93.38 83 MET A C 1
ATOM 688 O O . MET A 1 83 ? 9.859 -2.406 -11.519 1.00 93.38 83 MET A O 1
ATOM 692 N N . TYR A 1 84 ? 7.706 -1.754 -11.390 1.00 94.56 84 TYR A N 1
ATOM 693 C CA . TYR A 1 84 ? 7.130 -2.969 -11.961 1.00 94.56 84 TYR A CA 1
ATOM 694 C C . TYR A 1 84 ? 7.634 -3.244 -13.379 1.00 94.56 84 TYR A C 1
ATOM 696 O O . TYR A 1 84 ? 8.134 -4.335 -13.670 1.00 94.56 84 TYR A O 1
ATOM 704 N N . ALA A 1 85 ? 7.562 -2.244 -14.260 1.00 93.56 85 ALA A N 1
ATOM 705 C CA . ALA A 1 85 ? 8.006 -2.358 -15.642 1.00 93.56 85 ALA A CA 1
ATOM 706 C C . ALA A 1 85 ? 9.508 -2.646 -15.736 1.00 93.56 85 ALA A C 1
ATOM 708 O O . ALA A 1 85 ? 9.916 -3.491 -16.534 1.00 93.56 85 ALA A O 1
ATOM 709 N N . SER A 1 86 ? 10.315 -1.990 -14.897 1.00 91.31 86 SER A N 1
ATOM 710 C CA . SER A 1 86 ? 11.768 -2.188 -14.848 1.00 91.31 86 SER A CA 1
ATOM 711 C C . SER A 1 86 ? 12.117 -3.597 -14.380 1.00 91.31 86 SER A C 1
ATOM 713 O O . SER A 1 86 ? 12.914 -4.275 -15.023 1.00 91.31 86 SER A O 1
ATOM 715 N N . ARG A 1 87 ? 11.463 -4.087 -13.319 1.00 91.00 87 ARG A N 1
ATOM 716 C CA . ARG A 1 87 ? 11.672 -5.447 -12.798 1.00 91.00 87 ARG A CA 1
ATOM 717 C C . ARG A 1 87 ? 11.286 -6.526 -13.809 1.00 91.00 87 ARG A C 1
ATOM 719 O O . ARG A 1 87 ? 11.931 -7.567 -13.870 1.00 91.00 87 ARG A O 1
ATOM 726 N N . ARG A 1 88 ? 10.227 -6.297 -14.586 1.00 91.69 88 ARG A N 1
ATOM 727 C CA . ARG A 1 88 ? 9.728 -7.242 -15.598 1.00 91.69 88 ARG A CA 1
ATOM 728 C C . ARG A 1 88 ? 10.391 -7.088 -16.970 1.00 91.69 88 ARG A C 1
ATOM 730 O O . ARG A 1 88 ? 10.093 -7.885 -17.853 1.00 91.69 88 ARG A O 1
ATOM 737 N N . GLY A 1 89 ? 11.258 -6.091 -17.164 1.00 90.25 89 GLY A N 1
ATOM 738 C CA . GLY A 1 89 ? 11.889 -5.819 -18.459 1.00 90.25 89 GLY A CA 1
ATOM 739 C C . GLY A 1 89 ? 10.882 -5.462 -19.557 1.00 90.25 89 GLY A C 1
ATOM 740 O O . GLY A 1 89 ? 11.054 -5.864 -20.707 1.00 90.25 89 GLY A O 1
ATOM 741 N N . LEU A 1 90 ? 9.799 -4.756 -19.212 1.00 91.12 90 LEU A N 1
ATOM 742 C CA . LEU A 1 90 ? 8.752 -4.416 -20.177 1.00 91.12 90 LEU A CA 1
ATOM 743 C C . LEU A 1 90 ? 9.260 -3.431 -21.232 1.00 91.12 90 LEU A C 1
ATOM 745 O O . LEU A 1 90 ? 10.010 -2.498 -20.943 1.00 91.12 90 LEU A O 1
ATOM 749 N N . SER A 1 91 ? 8.772 -3.591 -22.462 1.00 92.06 91 SER A N 1
ATOM 750 C CA . SER A 1 91 ? 9.041 -2.631 -23.534 1.00 92.06 91 SER A CA 1
ATOM 751 C C . SER A 1 91 ? 8.419 -1.260 -23.238 1.00 92.06 91 SER A C 1
ATOM 753 O O . SER A 1 91 ? 7.398 -1.154 -22.552 1.00 92.06 91 SER A O 1
ATOM 755 N N . LEU A 1 92 ? 8.980 -0.198 -23.830 1.00 93.06 92 LEU A N 1
ATOM 756 C CA . LEU A 1 92 ? 8.463 1.173 -23.692 1.00 93.06 92 LEU A CA 1
ATOM 757 C C . LEU A 1 92 ? 6.968 1.268 -24.037 1.00 93.06 92 LEU A C 1
ATOM 759 O O . LEU A 1 92 ? 6.196 1.849 -23.279 1.00 93.06 92 LEU A O 1
ATOM 763 N N . LYS A 1 93 ? 6.546 0.601 -25.120 1.00 94.31 93 LYS A N 1
ATOM 764 C CA . LYS A 1 93 ? 5.141 0.565 -25.552 1.00 94.31 93 LYS A CA 1
ATOM 765 C C . LYS A 1 93 ? 4.225 -0.116 -24.531 1.00 94.31 93 LYS A C 1
ATOM 767 O O . LYS A 1 93 ? 3.103 0.336 -24.329 1.00 94.31 93 LYS A O 1
ATOM 772 N N . GLN A 1 94 ? 4.664 -1.208 -23.899 1.00 92.25 94 GLN A N 1
ATOM 773 C CA . GLN A 1 94 ? 3.880 -1.882 -22.853 1.00 92.25 94 GLN A CA 1
ATOM 774 C C . GLN A 1 94 ? 3.769 -1.010 -21.603 1.00 92.25 94 GLN A C 1
ATOM 776 O O . GLN A 1 94 ? 2.678 -0.861 -21.059 1.00 92.25 94 GLN A O 1
ATOM 781 N N . ARG A 1 95 ? 4.875 -0.384 -21.192 1.00 93.69 95 ARG A N 1
ATOM 782 C CA . ARG A 1 95 ? 4.908 0.540 -20.056 1.00 93.69 95 ARG A CA 1
ATOM 783 C C . ARG A 1 95 ? 3.938 1.708 -20.247 1.00 93.69 95 ARG A C 1
ATOM 785 O O . ARG A 1 95 ? 3.143 1.984 -19.358 1.00 93.69 95 ARG A O 1
ATOM 792 N N . GLU A 1 96 ? 3.957 2.351 -21.412 1.00 94.44 96 GLU A N 1
ATOM 793 C CA . GLU A 1 96 ? 3.040 3.454 -21.742 1.00 94.44 96 GLU A CA 1
ATOM 794 C C . GLU A 1 96 ? 1.571 3.022 -21.719 1.00 94.44 96 GLU A C 1
ATOM 796 O O . GLU A 1 96 ? 0.726 3.752 -21.205 1.00 94.44 96 GLU A O 1
ATOM 801 N N . ARG A 1 97 ? 1.258 1.818 -22.219 1.00 94.06 97 ARG A N 1
ATOM 802 C CA . ARG A 1 97 ? -0.104 1.263 -22.162 1.00 94.06 97 ARG A CA 1
ATOM 803 C C . ARG A 1 97 ? -0.586 1.069 -20.726 1.00 94.06 97 ARG A C 1
ATOM 805 O O . ARG A 1 97 ? -1.714 1.445 -20.426 1.00 94.06 97 ARG A O 1
ATOM 812 N N . ILE A 1 98 ? 0.256 0.514 -19.851 1.00 93.81 98 ILE A N 1
ATOM 813 C CA . ILE A 1 98 ? -0.093 0.291 -18.440 1.00 93.81 98 ILE A CA 1
ATOM 814 C C . ILE A 1 98 ? -0.280 1.630 -17.719 1.00 93.81 98 ILE A C 1
ATOM 816 O O . ILE A 1 98 ? -1.288 1.822 -17.047 1.00 93.81 98 ILE A O 1
ATOM 820 N N . ILE A 1 99 ? 0.631 2.590 -17.921 1.00 92.19 99 ILE A N 1
ATOM 821 C CA . ILE A 1 99 ? 0.514 3.938 -17.340 1.00 92.19 99 ILE A CA 1
ATOM 822 C C . ILE A 1 99 ? -0.785 4.609 -17.789 1.00 92.19 99 ILE A C 1
ATOM 824 O O . ILE A 1 99 ? -1.515 5.142 -16.955 1.00 92.19 99 ILE A O 1
ATOM 828 N N . LYS A 1 100 ? -1.107 4.545 -19.085 1.00 94.12 100 LYS A N 1
ATOM 829 C CA . LYS A 1 100 ? -2.344 5.116 -19.624 1.00 94.12 100 LYS A CA 1
ATOM 830 C C . LYS A 1 100 ? -3.586 4.469 -19.004 1.00 94.12 100 LYS A C 1
ATOM 832 O O . LYS A 1 100 ? -4.466 5.186 -18.537 1.00 94.12 100 LYS A O 1
ATOM 837 N N . LYS A 1 101 ? -3.639 3.134 -18.933 1.00 92.25 101 LYS A N 1
ATOM 838 C CA . LYS A 1 101 ? -4.751 2.410 -18.293 1.00 92.25 101 LYS A CA 1
ATOM 839 C C . LYS A 1 101 ? -4.903 2.816 -16.825 1.00 92.25 101 LYS A C 1
ATOM 841 O O . LYS A 1 101 ? -6.009 3.078 -16.363 1.00 92.25 101 LYS A O 1
ATOM 846 N N . ASN A 1 102 ? -3.798 2.934 -16.096 1.00 92.25 102 ASN A N 1
ATOM 847 C CA . ASN A 1 102 ? -3.843 3.354 -14.702 1.00 92.25 102 ASN A CA 1
ATOM 848 C C . ASN A 1 102 ? -4.337 4.808 -14.531 1.00 92.25 102 ASN A C 1
ATOM 850 O O . ASN A 1 102 ? -5.089 5.102 -13.604 1.00 92.25 102 ASN A O 1
ATOM 854 N N . GLN A 1 103 ? -3.980 5.717 -15.444 1.00 91.56 103 GLN A N 1
ATOM 855 C CA . GLN A 1 103 ? -4.529 7.079 -15.464 1.00 91.56 103 GLN A CA 1
ATOM 856 C C . GLN A 1 103 ? -6.045 7.080 -15.700 1.00 91.56 103 GLN A C 1
ATOM 858 O O . GLN A 1 103 ? -6.771 7.805 -15.022 1.00 91.56 103 GLN A O 1
ATOM 863 N N . GLU A 1 104 ? -6.538 6.239 -16.612 1.00 91.44 104 GLU A N 1
ATOM 864 C CA . GLU A 1 104 ? -7.977 6.069 -16.848 1.00 91.44 104 GLU A CA 1
ATOM 865 C C . GLU A 1 104 ? -8.697 5.562 -15.585 1.00 91.44 104 GLU A C 1
ATOM 867 O O . GLU A 1 104 ? -9.772 6.058 -15.243 1.00 91.44 104 GLU A O 1
ATOM 872 N N . MET A 1 105 ? -8.079 4.649 -14.828 1.00 89.75 105 MET A N 1
ATOM 873 C CA . MET A 1 105 ? -8.622 4.155 -13.555 1.00 89.75 105 MET A CA 1
ATOM 874 C C . MET A 1 105 ? -8.668 5.238 -12.469 1.00 89.75 105 MET A C 1
ATOM 876 O O . MET A 1 105 ? -9.670 5.339 -11.759 1.00 89.75 105 MET A O 1
ATOM 880 N N . HIS A 1 106 ? -7.646 6.092 -12.368 1.00 89.38 106 HIS A N 1
ATOM 881 C CA . HIS A 1 106 ? -7.616 7.213 -11.415 1.00 89.38 106 HIS A CA 1
ATOM 882 C C . HIS A 1 106 ? -8.690 8.279 -11.661 1.00 89.38 106 HIS A C 1
ATOM 884 O O . HIS A 1 106 ? -9.094 8.985 -10.732 1.00 89.38 106 HIS A O 1
ATOM 890 N N . ASN A 1 107 ? -9.172 8.404 -12.897 1.00 88.62 107 ASN A N 1
ATOM 891 C CA . ASN A 1 107 ? -10.278 9.310 -13.208 1.00 88.62 107 ASN A CA 1
ATOM 892 C C . ASN A 1 107 ? -11.609 8.807 -12.631 1.00 88.62 107 ASN A C 1
ATOM 894 O O . ASN A 1 107 ? -12.517 9.599 -12.380 1.00 88.62 107 ASN A O 1
ATOM 898 N N . ASN A 1 108 ? -11.728 7.496 -12.413 1.00 91.38 108 ASN A N 1
ATOM 899 C CA . ASN A 1 108 ? -12.951 6.864 -11.927 1.00 91.38 108 ASN A CA 1
ATOM 900 C C . ASN A 1 108 ? -12.903 6.581 -10.422 1.00 91.38 108 ASN A C 1
ATOM 902 O O . ASN A 1 108 ? -13.930 6.691 -9.748 1.00 91.38 108 ASN A O 1
ATOM 906 N N . TYR A 1 109 ? -11.723 6.253 -9.890 1.00 94.06 109 TYR A N 1
ATOM 907 C CA . TYR A 1 109 ? -11.558 5.789 -8.517 1.00 94.06 109 TYR A CA 1
ATOM 908 C C . TYR A 1 109 ? -10.407 6.481 -7.791 1.00 94.06 109 TYR A C 1
ATOM 910 O O . TYR A 1 109 ? -9.323 6.675 -8.337 1.00 94.06 109 TYR A O 1
ATOM 918 N N . ILE A 1 110 ? -10.626 6.754 -6.509 1.00 93.62 110 ILE A N 1
ATOM 919 C CA . ILE A 1 110 ? -9.584 7.114 -5.550 1.00 93.62 110 ILE A CA 1
ATOM 920 C C . ILE A 1 110 ? -9.191 5.827 -4.837 1.00 93.62 110 ILE A C 1
ATOM 922 O O . ILE A 1 110 ? -10.048 5.157 -4.266 1.00 93.62 110 ILE A O 1
ATOM 926 N N . SER A 1 111 ? -7.915 5.456 -4.892 1.00 95.56 111 SER A N 1
ATOM 927 C CA . SER A 1 111 ? -7.476 4.153 -4.388 1.00 95.56 111 SER A CA 1
ATOM 928 C C . SER A 1 111 ? -6.353 4.269 -3.360 1.00 95.56 111 SER A C 1
ATOM 930 O O . SER A 1 111 ? -5.532 5.188 -3.414 1.00 95.56 111 SER A O 1
ATOM 932 N N . PHE A 1 112 ? -6.307 3.319 -2.431 1.00 96.81 112 PHE A N 1
ATOM 933 C CA . PHE A 1 112 ? -5.311 3.237 -1.366 1.00 96.81 112 PHE A CA 1
ATOM 934 C C . PHE A 1 112 ? -4.753 1.823 -1.263 1.00 96.81 112 PHE A C 1
ATOM 936 O O . PHE A 1 112 ? -5.491 0.843 -1.373 1.00 96.81 112 PHE A O 1
ATOM 943 N N . PHE A 1 113 ? -3.455 1.735 -0.993 1.00 97.38 113 PHE A N 1
ATOM 944 C CA . PHE A 1 113 ? -2.844 0.532 -0.446 1.00 97.38 113 PHE A CA 1
ATOM 945 C C . PHE A 1 113 ? -2.823 0.666 1.071 1.00 97.38 113 PHE A C 1
ATOM 947 O O . PHE A 1 113 ? -2.230 1.604 1.606 1.00 97.38 113 PHE A O 1
ATOM 954 N N . VAL A 1 114 ? -3.489 -0.253 1.758 1.00 97.44 114 VAL A N 1
ATOM 955 C CA . VAL A 1 114 ? -3.631 -0.234 3.212 1.00 97.44 114 VAL A CA 1
ATOM 956 C C . VAL A 1 114 ? -2.947 -1.456 3.784 1.00 97.44 114 VAL A C 1
ATOM 958 O O . VAL A 1 114 ? -3.368 -2.583 3.548 1.00 97.44 114 VAL A O 1
ATOM 961 N N . LEU A 1 115 ? -1.880 -1.234 4.537 1.00 97.31 115 LEU A N 1
ATOM 962 C CA . LEU A 1 115 ? -1.174 -2.287 5.241 1.00 97.31 115 LEU A CA 1
ATOM 963 C C . LEU A 1 115 ? -1.671 -2.330 6.689 1.00 97.31 115 LEU A C 1
ATOM 965 O O . LEU A 1 115 ? -1.368 -1.428 7.470 1.00 97.31 115 LEU A O 1
ATOM 969 N N . ALA A 1 116 ? -2.450 -3.350 7.034 1.00 96.56 116 ALA A N 1
ATOM 970 C CA . ALA A 1 116 ? -3.161 -3.442 8.304 1.00 96.56 116 ALA A CA 1
ATOM 971 C C . ALA A 1 116 ? -2.576 -4.540 9.199 1.00 96.56 116 ALA A C 1
ATOM 973 O O . ALA A 1 116 ? -2.379 -5.669 8.761 1.00 96.56 116 ALA A O 1
ATOM 974 N N . TYR A 1 117 ? -2.328 -4.211 10.463 1.00 95.38 117 TYR A N 1
ATOM 975 C CA . TYR A 1 117 ? -2.104 -5.159 11.550 1.00 95.38 117 TYR A CA 1
ATOM 976 C C . TYR A 1 117 ? -3.275 -5.037 12.514 1.00 95.38 117 TYR A C 1
ATOM 978 O O . TYR A 1 117 ? -3.394 -4.006 13.174 1.00 95.38 117 TYR A O 1
ATOM 986 N N . ILE A 1 118 ? -4.123 -6.055 12.586 1.00 93.62 118 ILE A N 1
ATOM 987 C CA . ILE A 1 118 ? -5.260 -6.107 13.504 1.00 93.62 118 ILE A CA 1
ATOM 988 C C . ILE A 1 118 ? -4.916 -7.163 14.554 1.00 93.62 118 ILE A C 1
ATOM 990 O O . ILE A 1 118 ? -4.615 -8.302 14.211 1.00 93.62 118 ILE A O 1
ATOM 994 N N . LEU A 1 119 ? -4.862 -6.755 15.823 1.00 89.31 119 LEU A N 1
ATOM 995 C CA . LEU A 1 119 ? -4.429 -7.618 16.931 1.00 89.31 119 LEU A CA 1
ATOM 996 C C . LEU A 1 119 ? -5.540 -8.531 17.451 1.00 89.31 119 LEU A C 1
ATOM 998 O O . LEU A 1 119 ? -5.252 -9.511 18.134 1.00 89.31 119 LEU A O 1
ATOM 1002 N N . ASP A 1 120 ? -6.792 -8.208 17.144 1.00 82.12 120 ASP A N 1
ATOM 1003 C CA . ASP A 1 120 ? -7.927 -9.000 17.586 1.00 82.12 120 ASP A CA 1
ATOM 1004 C C . ASP A 1 120 ? -8.096 -10.237 16.695 1.00 82.12 120 ASP A C 1
ATOM 1006 O O . ASP A 1 120 ? -8.529 -10.142 15.549 1.00 82.12 120 ASP A O 1
ATOM 1010 N N . THR A 1 121 ? -7.727 -11.400 17.231 1.00 69.62 121 THR A N 1
ATOM 1011 C CA . THR A 1 121 ? -7.795 -12.693 16.540 1.00 69.62 121 THR A CA 1
ATOM 1012 C C . THR A 1 121 ? -9.213 -13.203 16.332 1.00 69.62 121 THR A C 1
ATOM 1014 O O . THR A 1 121 ? -9.400 -14.128 15.545 1.00 69.62 121 THR A O 1
ATOM 1017 N N . GLN A 1 122 ? -10.199 -12.657 17.045 1.00 76.62 122 GLN A N 1
ATOM 1018 C CA . GLN A 1 122 ? -11.593 -13.073 16.903 1.00 76.62 122 GLN A CA 1
ATOM 1019 C C . GLN A 1 122 ? -12.360 -12.216 15.902 1.00 76.62 122 GLN A C 1
ATOM 1021 O O . GLN A 1 122 ? -13.501 -12.543 15.575 1.00 76.62 122 GLN A O 1
ATOM 1026 N N . ARG A 1 123 ? -11.762 -11.119 15.424 1.00 67.88 123 ARG A N 1
ATOM 1027 C CA . ARG A 1 123 ? -12.471 -10.163 14.583 1.00 67.88 123 ARG A CA 1
ATOM 1028 C C . ARG A 1 123 ? -12.259 -10.424 13.093 1.00 67.88 123 ARG A C 1
ATOM 1030 O O . ARG A 1 123 ? -11.136 -10.714 12.683 1.00 67.88 123 ARG A O 1
ATOM 1037 N N . PRO A 1 124 ? -13.333 -10.282 12.302 1.00 69.25 124 PRO A N 1
ATOM 1038 C CA . PRO A 1 124 ? -13.308 -10.466 10.861 1.00 69.25 124 PRO A CA 1
ATOM 1039 C C . PRO A 1 124 ? -12.354 -9.492 10.153 1.00 69.25 124 PRO A C 1
ATOM 1041 O O . PRO A 1 124 ? -12.134 -8.358 10.602 1.00 69.25 124 PRO A O 1
ATOM 1044 N N . ASP A 1 125 ? -11.806 -9.944 9.027 1.00 85.88 125 ASP A N 1
ATOM 1045 C CA . ASP A 1 125 ? -10.948 -9.159 8.146 1.00 85.88 125 ASP A CA 1
ATOM 1046 C C . ASP A 1 125 ? -11.708 -7.950 7.573 1.00 85.88 125 ASP A C 1
ATOM 1048 O O . ASP A 1 125 ? -12.934 -7.918 7.489 1.00 85.88 125 ASP A O 1
ATOM 1052 N N . LEU A 1 126 ? -10.977 -6.950 7.067 1.00 88.69 126 LEU A N 1
ATOM 1053 C CA . LEU A 1 126 ? -11.571 -5.739 6.470 1.00 88.69 126 LEU A CA 1
ATOM 1054 C C . LEU A 1 126 ? -12.499 -5.998 5.269 1.00 88.69 126 LEU A C 1
ATOM 1056 O O . LEU A 1 126 ? -13.188 -5.081 4.825 1.00 88.69 126 LEU A O 1
ATOM 1060 N N . HIS A 1 127 ? -12.448 -7.195 4.690 1.00 90.62 127 HIS A N 1
ATOM 1061 C CA . HIS A 1 127 ? -13.199 -7.573 3.496 1.00 90.62 127 HIS A CA 1
ATOM 1062 C C . HIS A 1 127 ? -14.407 -8.471 3.792 1.00 90.62 127 HIS A C 1
ATOM 1064 O O . HIS A 1 127 ? -15.131 -8.824 2.860 1.00 90.62 127 HIS A O 1
ATOM 1070 N N . ASP A 1 128 ? -14.617 -8.837 5.056 1.00 89.31 128 ASP A N 1
ATOM 1071 C CA . ASP A 1 128 ? -15.743 -9.667 5.464 1.00 89.31 128 ASP A CA 1
ATOM 1072 C C . ASP A 1 128 ? -17.068 -8.898 5.380 1.00 89.31 128 ASP A C 1
ATOM 1074 O O . ASP A 1 128 ? -17.109 -7.672 5.274 1.00 89.31 128 ASP A O 1
ATOM 1078 N N . THR A 1 129 ? -18.182 -9.633 5.410 1.00 86.50 129 THR A N 1
ATOM 1079 C CA . THR A 1 129 ? -19.533 -9.065 5.273 1.00 86.50 129 THR A CA 1
ATOM 1080 C C . THR A 1 129 ? -19.956 -8.184 6.448 1.00 86.50 129 THR A C 1
ATOM 1082 O O . THR A 1 129 ? -20.779 -7.293 6.256 1.00 86.50 129 THR A O 1
ATOM 1085 N N . ASP A 1 130 ? -19.407 -8.428 7.640 1.00 85.94 130 ASP A N 1
ATOM 1086 C CA . ASP A 1 130 ? -19.654 -7.640 8.855 1.00 85.94 130 ASP A CA 1
ATOM 1087 C C . ASP A 1 130 ? -18.318 -7.296 9.537 1.00 85.94 130 ASP A C 1
ATOM 1089 O O . ASP A 1 130 ? -17.939 -7.905 10.541 1.00 85.94 130 ASP A O 1
ATOM 1093 N N . PRO A 1 131 ? -17.519 -6.397 8.936 1.00 86.50 131 PRO A N 1
ATOM 1094 C CA . PRO A 1 131 ? -16.175 -6.137 9.409 1.00 86.50 131 PRO A CA 1
ATOM 1095 C C . PRO A 1 131 ? -16.232 -5.254 10.656 1.00 86.50 131 PRO A C 1
ATOM 1097 O O . PRO A 1 131 ? -16.868 -4.198 10.672 1.00 86.50 131 PRO A O 1
ATOM 1100 N N . THR A 1 132 ? -15.486 -5.620 11.700 1.00 87.25 132 THR A N 1
ATOM 1101 C CA . THR A 1 132 ? -15.393 -4.773 12.902 1.00 87.25 132 THR A CA 1
ATOM 1102 C C . THR A 1 132 ? -14.739 -3.421 12.611 1.00 87.25 132 THR A C 1
ATOM 1104 O O . THR A 1 132 ? -14.987 -2.421 13.290 1.00 87.25 132 THR A O 1
ATOM 1107 N N . TRP A 1 133 ? -13.884 -3.401 11.593 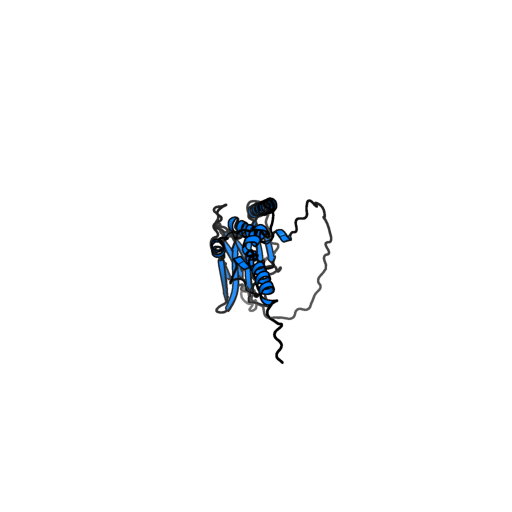1.00 89.50 133 TRP A N 1
ATOM 1108 C CA . TRP A 1 133 ? -13.183 -2.221 11.128 1.00 89.50 133 TRP A CA 1
ATOM 1109 C C . TRP A 1 133 ? -13.810 -1.741 9.827 1.00 89.50 133 TRP A C 1
ATOM 1111 O O . TRP A 1 133 ? -13.840 -2.464 8.836 1.00 89.50 133 TRP A O 1
ATOM 1121 N N . THR A 1 134 ? -14.271 -0.497 9.808 1.00 90.69 134 THR A N 1
ATOM 1122 C CA . THR A 1 134 ? -14.830 0.127 8.606 1.00 90.69 134 THR A CA 1
ATOM 1123 C C . THR A 1 134 ? -13.964 1.298 8.174 1.00 90.69 134 THR A C 1
ATOM 1125 O O . THR A 1 134 ? -13.344 1.978 8.992 1.00 90.69 134 THR A O 1
ATOM 1128 N N . MET A 1 135 ? -13.903 1.535 6.867 1.00 92.56 135 MET A N 1
ATOM 1129 C CA . MET A 1 135 ? -13.187 2.668 6.286 1.00 92.56 135 MET A CA 1
ATOM 1130 C C . MET A 1 135 ? -14.156 3.495 5.457 1.00 92.56 135 MET A C 1
ATOM 1132 O O . MET A 1 135 ? -15.014 2.940 4.775 1.00 92.56 135 MET A O 1
ATOM 1136 N N . TYR A 1 136 ? -14.015 4.812 5.475 1.00 93.38 136 TYR A N 1
ATOM 1137 C CA . TYR A 1 136 ? -14.766 5.705 4.600 1.00 93.38 136 TYR A CA 1
ATOM 1138 C C . TYR A 1 136 ? -13.942 6.929 4.236 1.00 93.38 136 TYR A C 1
ATOM 1140 O O . TYR A 1 136 ? -13.114 7.404 5.009 1.00 93.38 136 TYR A O 1
ATOM 1148 N N . LEU A 1 137 ? -14.187 7.464 3.048 1.00 90.44 137 LEU A N 1
ATOM 1149 C CA . LEU A 1 137 ? -13.584 8.704 2.595 1.00 90.44 137 LEU A CA 1
ATOM 1150 C C . LEU A 1 137 ? -14.497 9.868 2.984 1.00 90.44 137 LEU A C 1
ATOM 1152 O O . LEU A 1 137 ? -15.654 9.922 2.577 1.00 90.44 137 LEU A O 1
ATOM 1156 N N . LYS A 1 138 ? -13.991 10.793 3.788 1.00 88.81 138 LYS A N 1
ATOM 1157 C CA . LYS A 1 138 ? -14.667 12.027 4.175 1.00 88.81 138 LYS A CA 1
ATOM 1158 C C . LYS A 1 138 ? -14.286 13.142 3.203 1.00 88.81 138 LYS A C 1
ATOM 1160 O O . LYS A 1 138 ? -13.103 13.434 3.032 1.00 88.81 138 LYS A O 1
ATOM 1165 N N . THR A 1 139 ? -15.281 13.751 2.564 1.00 86.62 139 THR A N 1
ATOM 1166 C CA . THR A 1 139 ? -15.088 14.910 1.680 1.00 86.62 139 THR A CA 1
ATOM 1167 C C . THR A 1 139 ? -14.965 16.208 2.482 1.00 86.62 139 THR A C 1
ATOM 1169 O O . THR A 1 139 ? -15.296 16.245 3.672 1.00 86.62 139 THR A O 1
ATOM 1172 N N . LYS A 1 140 ? -14.549 17.301 1.827 1.00 82.12 140 LYS A N 1
ATOM 1173 C CA . LYS A 1 140 ? -14.545 18.658 2.410 1.00 82.12 140 LYS A CA 1
ATOM 1174 C C . LYS A 1 140 ? -15.880 19.056 3.038 1.00 82.12 140 LYS A C 1
ATOM 1176 O O . LYS A 1 140 ? -15.892 19.664 4.103 1.00 82.12 140 LYS A O 1
ATOM 1181 N N . ASP A 1 141 ? -16.982 18.667 2.405 1.00 84.31 141 ASP A N 1
ATOM 1182 C CA . ASP A 1 141 ? -18.344 18.971 2.858 1.00 84.31 141 ASP A CA 1
ATOM 1183 C C . ASP A 1 141 ? -18.789 18.089 4.042 1.00 84.31 141 ASP A C 1
ATOM 1185 O O . ASP A 1 141 ? -19.901 18.214 4.548 1.00 84.31 141 ASP A O 1
ATOM 1189 N N . GLY A 1 142 ? -17.927 17.171 4.494 1.00 86.81 142 GLY A N 1
ATOM 1190 C CA . GLY A 1 142 ? -18.189 16.256 5.600 1.00 86.81 142 GLY A CA 1
ATOM 1191 C C . GLY A 1 142 ? -18.951 14.989 5.211 1.00 86.81 142 GLY A C 1
ATOM 1192 O O . GLY A 1 142 ? -19.224 14.168 6.089 1.00 86.81 142 GLY A O 1
ATOM 1193 N N . HIS A 1 143 ? -19.266 14.787 3.927 1.00 87.94 143 HIS A N 1
ATOM 1194 C CA . HIS A 1 143 ? -19.921 13.566 3.459 1.00 87.94 143 HIS A CA 1
ATOM 1195 C C . HIS A 1 143 ? -18.990 12.360 3.585 1.00 87.94 143 HIS A C 1
ATOM 1197 O O . HIS A 1 143 ? -17.810 12.440 3.246 1.00 87.94 143 HIS A O 1
ATOM 1203 N N . LYS A 1 144 ? -19.538 11.236 4.060 1.00 90.25 144 LYS A N 1
ATOM 1204 C CA . LYS A 1 144 ? -18.839 9.952 4.169 1.00 90.25 144 LYS A CA 1
ATOM 1205 C C . LYS A 1 144 ? -19.147 9.109 2.931 1.00 90.25 144 LYS A C 1
ATOM 1207 O O . LYS A 1 144 ? -20.309 8.845 2.635 1.00 90.25 144 LYS A O 1
ATOM 1212 N N . VAL A 1 145 ? -18.109 8.683 2.222 1.00 91.12 145 VAL A N 1
ATOM 1213 C CA . VAL A 1 145 ? -18.192 7.823 1.039 1.00 91.12 145 VAL A CA 1
ATOM 1214 C C . VAL A 1 145 ? -17.633 6.454 1.402 1.00 91.12 145 VAL A C 1
ATOM 1216 O O . VAL A 1 145 ? -16.465 6.327 1.769 1.00 91.12 145 VAL A O 1
ATOM 1219 N N . ALA A 1 146 ? -18.475 5.427 1.312 1.00 92.62 146 ALA A N 1
ATOM 1220 C CA . ALA A 1 146 ? -18.058 4.048 1.525 1.00 92.62 146 ALA A CA 1
ATOM 1221 C C . ALA A 1 146 ? -17.149 3.560 0.376 1.00 92.62 146 ALA A C 1
ATOM 1223 O O . ALA A 1 146 ? -17.275 4.035 -0.760 1.00 92.62 146 ALA A O 1
ATOM 1224 N N . PRO A 1 147 ? -16.231 2.619 0.641 1.00 95.06 147 PRO A N 1
ATOM 1225 C CA . PRO A 1 147 ? -15.411 2.017 -0.395 1.00 95.06 147 PRO A CA 1
ATOM 1226 C C . PRO A 1 147 ? -16.292 1.205 -1.345 1.00 95.06 147 PRO A C 1
ATOM 1228 O O . PRO A 1 147 ? -17.183 0.477 -0.922 1.00 95.06 147 PRO A O 1
ATOM 1231 N N . ALA A 1 148 ? -16.019 1.309 -2.643 1.00 94.56 148 ALA A N 1
ATOM 1232 C CA . ALA A 1 148 ? -16.647 0.468 -3.657 1.00 94.56 148 ALA A CA 1
ATOM 1233 C C . ALA A 1 148 ? -16.103 -0.968 -3.615 1.00 94.56 148 ALA A C 1
ATOM 1235 O O . ALA A 1 148 ? -16.808 -1.906 -3.974 1.00 94.56 148 ALA A O 1
ATOM 1236 N N . LYS A 1 149 ? -14.834 -1.140 -3.223 1.00 94.62 149 LYS A N 1
ATOM 1237 C CA . LYS A 1 149 ? -14.184 -2.451 -3.135 1.00 94.62 149 LYS A CA 1
ATOM 1238 C C . LYS A 1 149 ? -13.061 -2.424 -2.105 1.00 94.62 149 LYS A C 1
ATOM 1240 O O . LYS A 1 149 ? -12.220 -1.525 -2.147 1.00 94.62 149 LYS A O 1
ATOM 1245 N N . ILE A 1 150 ? -13.023 -3.434 -1.241 1.00 95.81 150 ILE A N 1
ATOM 1246 C CA . ILE A 1 150 ? -11.882 -3.772 -0.384 1.00 95.81 150 ILE A CA 1
ATOM 1247 C C . ILE A 1 150 ? -11.446 -5.173 -0.804 1.00 95.81 150 ILE A C 1
ATOM 1249 O O . ILE A 1 150 ? -12.240 -6.107 -0.734 1.00 95.81 150 ILE A O 1
ATOM 1253 N N . LYS A 1 151 ? -10.218 -5.323 -1.304 1.00 95.75 151 LYS A N 1
ATOM 1254 C CA . LYS A 1 151 ? -9.677 -6.625 -1.723 1.00 95.75 151 LYS A CA 1
ATOM 1255 C C . LYS A 1 151 ? -8.382 -6.907 -0.954 1.00 95.75 151 LYS A C 1
ATOM 1257 O O . LYS A 1 151 ? -7.469 -6.081 -1.052 1.00 95.75 151 LYS A O 1
ATOM 1262 N N . PRO A 1 152 ? -8.269 -8.026 -0.215 1.00 96.12 152 PRO A N 1
ATOM 1263 C CA . PRO A 1 152 ? -6.985 -8.456 0.325 1.00 96.12 152 PRO A CA 1
ATOM 1264 C C . PRO A 1 152 ? -6.043 -8.796 -0.831 1.00 96.12 152 PRO A C 1
ATOM 1266 O O . PRO A 1 152 ? -6.466 -9.280 -1.884 1.00 96.12 152 PRO A O 1
ATOM 1269 N N . MET A 1 153 ? -4.767 -8.487 -0.662 1.00 95.50 153 MET A N 1
ATOM 1270 C CA . MET A 1 153 ? -3.783 -8.600 -1.724 1.00 95.50 153 MET A CA 1
ATOM 1271 C C . MET A 1 153 ? -2.445 -9.100 -1.183 1.00 95.50 153 MET A C 1
ATOM 1273 O O . MET A 1 153 ? -2.035 -8.734 -0.083 1.00 95.50 153 MET A O 1
ATOM 1277 N N . ASP A 1 154 ? -1.738 -9.885 -1.990 1.00 96.12 154 ASP A N 1
ATOM 1278 C CA . ASP A 1 154 ? -0.370 -10.283 -1.688 1.00 96.12 154 ASP A CA 1
ATOM 1279 C C . ASP A 1 154 ? 0.604 -9.106 -1.775 1.00 96.12 154 ASP A C 1
ATOM 1281 O O . ASP A 1 154 ? 0.510 -8.224 -2.635 1.00 96.12 154 ASP A O 1
ATOM 1285 N N . MET A 1 155 ? 1.597 -9.117 -0.889 1.00 97.06 155 MET A N 1
ATOM 1286 C CA . MET A 1 155 ? 2.648 -8.110 -0.872 1.00 97.06 155 MET A CA 1
ATOM 1287 C C . MET A 1 155 ? 3.555 -8.248 -2.101 1.00 97.06 155 MET A C 1
ATOM 1289 O O . MET A 1 155 ? 4.316 -9.208 -2.238 1.00 97.06 155 MET A O 1
ATOM 1293 N N . THR A 1 156 ? 3.527 -7.253 -2.985 1.00 96.25 156 THR A N 1
ATOM 1294 C CA . THR A 1 156 ? 4.392 -7.226 -4.171 1.00 96.25 156 THR A CA 1
ATOM 1295 C C . THR A 1 156 ? 5.778 -6.684 -3.818 1.00 96.25 156 THR A C 1
ATOM 1297 O O . THR A 1 156 ? 5.902 -5.883 -2.891 1.00 96.25 156 THR A O 1
ATOM 1300 N N . PRO A 1 157 ? 6.851 -7.060 -4.537 1.00 96.19 157 PRO A N 1
ATOM 1301 C CA . PRO A 1 157 ? 8.194 -6.558 -4.234 1.00 96.19 157 PRO A CA 1
ATOM 1302 C C . PRO A 1 157 ? 8.332 -5.034 -4.318 1.00 96.19 157 PRO A C 1
ATOM 1304 O O . PRO A 1 157 ? 9.095 -4.444 -3.552 1.00 96.19 157 PRO A O 1
ATOM 1307 N N . GLU A 1 158 ? 7.578 -4.383 -5.204 1.00 95.50 158 GLU A N 1
ATOM 1308 C CA . GLU A 1 158 ? 7.524 -2.924 -5.305 1.00 95.50 158 GLU A CA 1
ATOM 1309 C C . GLU A 1 158 ? 6.946 -2.313 -4.028 1.00 95.50 158 GLU A C 1
ATOM 1311 O O . GLU A 1 158 ? 7.571 -1.445 -3.418 1.00 95.50 158 GLU A O 1
ATOM 1316 N N . LEU A 1 159 ? 5.793 -2.816 -3.578 1.00 96.75 159 LEU A N 1
ATOM 1317 C CA . LEU A 1 159 ? 5.148 -2.346 -2.355 1.00 96.75 159 LEU A CA 1
ATOM 1318 C C . LEU A 1 159 ? 5.969 -2.702 -1.113 1.00 96.75 159 LEU A C 1
ATOM 1320 O O . LEU A 1 159 ? 6.108 -1.863 -0.229 1.00 96.75 159 LEU A O 1
ATOM 1324 N N . ALA A 1 160 ? 6.597 -3.878 -1.064 1.00 96.88 160 ALA A N 1
ATOM 1325 C CA . ALA A 1 160 ? 7.501 -4.263 0.019 1.00 96.88 160 ALA A CA 1
ATOM 1326 C C . ALA A 1 160 ? 8.680 -3.288 0.137 1.00 96.88 160 ALA A C 1
ATOM 1328 O O . ALA A 1 160 ? 9.050 -2.893 1.243 1.00 96.88 160 ALA A O 1
ATOM 1329 N N . THR A 1 161 ? 9.235 -2.861 -1.001 1.00 95.38 161 THR A N 1
ATOM 1330 C CA . THR A 1 161 ? 10.307 -1.857 -1.051 1.00 95.38 161 THR A CA 1
ATOM 1331 C C . THR A 1 161 ? 9.815 -0.498 -0.550 1.00 95.38 161 THR A C 1
ATOM 1333 O O . THR A 1 161 ? 10.504 0.148 0.236 1.00 95.38 161 THR A O 1
ATOM 1336 N N . ILE A 1 162 ? 8.610 -0.083 -0.953 1.00 95.94 162 ILE A N 1
ATOM 1337 C CA . ILE A 1 162 ? 8.009 1.204 -0.571 1.00 95.94 162 ILE A CA 1
ATOM 1338 C C . ILE A 1 162 ? 7.642 1.252 0.919 1.00 95.94 162 ILE A C 1
ATOM 1340 O O . ILE A 1 162 ? 8.003 2.202 1.613 1.00 95.94 162 ILE A O 1
ATOM 1344 N N . PHE A 1 163 ? 6.953 0.232 1.434 1.00 96.62 163 PHE A N 1
ATOM 1345 C CA . PHE A 1 163 ? 6.591 0.146 2.852 1.00 96.62 163 PHE A CA 1
ATOM 1346 C C . PHE A 1 163 ? 7.818 -0.102 3.741 1.00 96.62 163 PHE A C 1
ATOM 1348 O O . PHE A 1 163 ? 7.832 0.302 4.909 1.00 96.62 163 PHE A O 1
ATOM 1355 N N . GLY A 1 164 ? 8.867 -0.729 3.200 1.00 95.75 164 GLY A N 1
ATOM 1356 C CA . GLY A 1 164 ? 10.138 -0.952 3.877 1.00 95.75 164 GLY A CA 1
ATOM 1357 C C . GLY A 1 164 ? 9.946 -1.648 5.223 1.00 95.75 164 GLY A C 1
ATOM 1358 O O . GLY A 1 164 ? 9.292 -2.682 5.320 1.00 95.75 164 GLY A O 1
ATOM 1359 N N . LYS A 1 165 ? 10.463 -1.042 6.298 1.00 96.44 165 LYS A N 1
ATOM 1360 C CA . LYS A 1 165 ? 10.375 -1.590 7.666 1.00 96.44 165 LYS A CA 1
ATOM 1361 C C . LYS A 1 165 ? 8.949 -1.671 8.221 1.00 96.44 165 LYS A C 1
ATOM 1363 O O . LYS A 1 165 ? 8.739 -2.315 9.245 1.00 96.44 165 LYS A O 1
ATOM 1368 N N . ARG A 1 166 ? 7.977 -0.996 7.596 1.00 96.44 166 ARG A N 1
ATOM 1369 C CA . ARG A 1 166 ? 6.569 -1.082 8.005 1.00 96.44 166 ARG A CA 1
ATOM 1370 C C . ARG A 1 166 ? 5.947 -2.405 7.592 1.00 96.44 166 ARG A C 1
ATOM 1372 O O . ARG A 1 166 ? 4.990 -2.805 8.247 1.00 96.44 166 ARG A O 1
ATOM 1379 N N . ASN A 1 167 ? 6.479 -3.050 6.553 1.00 96.88 167 ASN A N 1
ATOM 1380 C CA . ASN A 1 167 ? 6.067 -4.377 6.129 1.00 96.88 167 ASN A CA 1
ATOM 1381 C C . ASN A 1 167 ? 6.580 -5.423 7.126 1.00 96.88 167 ASN A C 1
ATOM 1383 O O . ASN A 1 167 ? 7.784 -5.634 7.256 1.00 96.88 167 ASN A O 1
ATOM 1387 N N . THR A 1 168 ? 5.659 -6.052 7.848 1.00 96.62 168 THR A N 1
ATOM 1388 C CA . THR A 1 168 ? 5.940 -7.134 8.794 1.00 96.62 168 THR A CA 1
ATOM 1389 C C . THR A 1 168 ? 5.063 -8.330 8.444 1.00 96.62 168 THR A C 1
ATOM 1391 O O . THR A 1 168 ? 3.986 -8.160 7.885 1.00 96.62 168 THR A O 1
ATOM 1394 N N . ASN A 1 169 ? 5.479 -9.537 8.829 1.00 94.94 169 ASN A N 1
ATOM 1395 C CA . ASN A 1 169 ? 4.727 -10.768 8.533 1.00 94.94 169 ASN A CA 1
ATOM 1396 C C . ASN A 1 169 ? 3.341 -10.830 9.197 1.00 94.94 169 ASN A C 1
ATOM 1398 O O . ASN A 1 169 ? 2.549 -11.704 8.877 1.00 94.94 169 ASN A O 1
ATOM 1402 N N . PHE A 1 170 ? 3.069 -9.932 10.144 1.00 94.44 170 PHE A N 1
ATOM 1403 C CA . PHE A 1 170 ? 1.784 -9.846 10.831 1.00 94.44 170 PHE A CA 1
ATOM 1404 C C . PHE A 1 170 ? 0.799 -8.906 10.133 1.00 94.44 170 PHE A C 1
ATOM 1406 O O . PHE A 1 170 ? -0.337 -8.778 10.575 1.00 94.44 170 PHE A O 1
ATOM 1413 N N . LYS A 1 171 ? 1.238 -8.196 9.089 1.00 95.81 171 LYS A N 1
ATOM 1414 C CA . LYS A 1 171 ? 0.408 -7.232 8.379 1.00 95.81 171 LYS A CA 1
ATOM 1415 C C . LYS A 1 171 ? -0.145 -7.826 7.099 1.00 95.81 171 LYS A C 1
ATOM 1417 O O . LYS A 1 171 ? 0.602 -8.381 6.300 1.00 95.81 171 LYS A O 1
ATOM 1422 N N . GLN A 1 172 ? -1.432 -7.601 6.878 1.00 96.31 172 GLN A N 1
ATOM 1423 C CA . GLN A 1 172 ? -2.115 -7.926 5.638 1.00 96.31 172 GLN A CA 1
ATOM 1424 C C . GLN A 1 172 ? -2.238 -6.667 4.777 1.00 96.31 172 GLN A C 1
ATOM 1426 O O . GLN A 1 172 ? -2.598 -5.591 5.264 1.00 96.31 172 GLN A O 1
ATOM 1431 N N . LEU A 1 173 ? -1.915 -6.789 3.491 1.00 97.50 173 LEU A N 1
ATOM 1432 C CA . LEU A 1 173 ? -2.103 -5.717 2.522 1.00 97.50 173 LEU A CA 1
ATOM 1433 C C . LEU A 1 173 ? -3.516 -5.794 1.938 1.00 97.50 173 LEU A C 1
ATOM 1435 O O . LEU A 1 173 ? -3.996 -6.861 1.554 1.00 97.50 173 LEU A O 1
ATOM 1439 N N . TYR A 1 174 ? -4.149 -4.635 1.838 1.00 97.31 174 TYR A N 1
ATOM 1440 C CA . TYR A 1 174 ? -5.457 -4.436 1.240 1.00 97.31 174 TYR A CA 1
ATOM 1441 C C . TYR A 1 174 ? -5.378 -3.369 0.154 1.00 97.31 174 TYR A C 1
ATOM 1443 O O . TYR A 1 174 ? -4.677 -2.363 0.288 1.00 97.31 174 TYR A O 1
ATOM 1451 N N . TYR A 1 175 ? -6.145 -3.571 -0.910 1.00 97.06 175 TYR A N 1
ATOM 1452 C CA . TYR A 1 175 ? -6.392 -2.572 -1.935 1.00 97.06 175 TYR A CA 1
ATOM 1453 C C . TYR A 1 175 ? -7.820 -2.050 -1.799 1.00 97.06 175 TYR A C 1
ATOM 1455 O O . TYR A 1 175 ? -8.788 -2.801 -1.949 1.00 97.06 175 TYR A O 1
ATOM 1463 N N . VAL A 1 176 ? -7.940 -0.761 -1.490 1.00 96.44 176 VAL A N 1
ATOM 1464 C CA . VAL A 1 176 ? -9.216 -0.104 -1.193 1.00 96.44 176 VAL A CA 1
ATOM 1465 C C . VAL A 1 176 ? -9.528 0.903 -2.293 1.00 96.44 176 VAL A C 1
ATOM 1467 O O . VAL A 1 176 ? -8.730 1.808 -2.536 1.00 96.44 176 VAL A O 1
ATOM 1470 N N . LYS A 1 177 ? -10.682 0.758 -2.955 1.00 95.75 177 LYS A N 1
ATOM 1471 C CA . LYS A 1 177 ? -11.170 1.660 -4.013 1.00 95.75 177 LYS A CA 1
ATOM 1472 C C . LYS A 1 177 ? -12.382 2.451 -3.530 1.00 95.75 177 LYS A C 1
ATOM 1474 O O . LYS A 1 177 ? -13.349 1.865 -3.052 1.00 95.75 177 LYS A O 1
ATOM 1479 N N . PHE A 1 178 ? -12.379 3.757 -3.759 1.00 94.75 178 PHE A N 1
ATOM 1480 C CA . PHE A 1 178 ? -13.505 4.667 -3.553 1.00 94.75 178 PHE A CA 1
ATOM 1481 C C . PHE A 1 178 ? -13.948 5.258 -4.896 1.00 94.75 178 PHE A C 1
ATOM 1483 O O . PHE A 1 178 ? -13.092 5.591 -5.717 1.00 94.75 178 PHE A O 1
ATOM 1490 N N . PRO A 1 179 ? -15.255 5.412 -5.156 1.00 93.56 179 PRO A N 1
ATOM 1491 C CA . PRO A 1 179 ? -15.729 6.063 -6.374 1.00 93.56 179 PRO A CA 1
ATOM 1492 C C . PRO A 1 179 ? -15.427 7.569 -6.327 1.00 93.56 179 PRO A C 1
ATOM 1494 O O . PRO A 1 179 ? -15.745 8.235 -5.344 1.00 93.56 179 PRO A O 1
ATOM 1497 N N . ARG A 1 180 ? -14.834 8.128 -7.391 1.00 86.62 180 ARG A N 1
ATOM 1498 C CA . ARG A 1 180 ? -14.517 9.570 -7.478 1.00 86.62 180 ARG A CA 1
ATOM 1499 C C . ARG A 1 180 ? -15.754 10.406 -7.811 1.00 86.62 180 ARG A C 1
ATOM 1501 O O . ARG A 1 180 ? -15.986 11.463 -7.236 1.00 86.62 180 ARG A O 1
ATOM 1508 N N . LYS A 1 181 ? -16.592 9.914 -8.727 1.00 78.62 181 LYS A N 1
ATOM 1509 C CA . LYS A 1 181 ? -17.852 10.570 -9.098 1.00 78.62 181 LYS A CA 1
ATOM 1510 C C . LYS A 1 181 ? -18.950 10.203 -8.102 1.00 78.62 181 LYS A C 1
ATOM 1512 O O . LYS A 1 181 ? -19.761 9.322 -8.357 1.00 78.62 181 LYS A O 1
ATOM 1517 N N . TYR A 1 182 ? -18.988 10.909 -6.974 1.00 62.56 182 TYR A N 1
ATOM 1518 C CA . TYR A 1 182 ? -20.164 10.905 -6.093 1.00 62.56 182 TYR A CA 1
ATOM 1519 C C . TYR A 1 182 ? -21.317 11.759 -6.667 1.00 62.56 182 TYR A C 1
ATOM 1521 O O . TYR A 1 182 ? -22.474 11.635 -6.267 1.00 62.56 182 TYR A O 1
ATOM 1529 N N . ARG A 1 183 ? -21.010 12.622 -7.646 1.00 49.06 183 ARG A N 1
ATOM 1530 C CA . ARG A 1 183 ? -21.960 13.529 -8.297 1.00 49.06 183 ARG A CA 1
ATOM 1531 C C . ARG A 1 183 ? -22.790 12.778 -9.347 1.00 49.06 183 ARG A C 1
ATOM 1533 O O . ARG A 1 183 ? -22.286 12.496 -10.425 1.00 49.06 183 ARG A O 1
ATOM 1540 N N . GLU A 1 184 ? -24.027 12.422 -8.981 1.00 46.03 184 GLU A N 1
ATOM 1541 C CA . GLU A 1 184 ? -25.286 12.574 -9.761 1.00 46.03 184 GLU A CA 1
ATOM 1542 C C . GLU A 1 184 ? -26.297 11.422 -9.594 1.00 46.03 184 GLU A C 1
ATOM 1544 O O . GLU A 1 184 ? -27.495 11.688 -9.595 1.00 46.03 184 GLU A O 1
ATOM 1549 N N . ASN A 1 185 ? -25.881 10.173 -9.341 1.00 40.56 185 ASN A N 1
ATOM 1550 C CA . ASN A 1 185 ? -26.824 9.034 -9.376 1.00 40.56 185 ASN A CA 1
ATOM 1551 C C . ASN A 1 185 ? -27.255 8.443 -8.017 1.00 40.56 185 ASN A C 1
ATOM 1553 O O . ASN A 1 185 ? -28.208 7.664 -7.983 1.00 40.56 185 ASN A O 1
ATOM 1557 N N . HIS A 1 186 ? -26.645 8.826 -6.889 1.00 44.09 186 HIS A N 1
ATOM 1558 C CA . HIS A 1 186 ? -26.959 8.232 -5.573 1.00 44.09 186 HIS A CA 1
ATOM 1559 C C . HIS A 1 186 ? -27.898 9.048 -4.666 1.00 44.09 186 HIS A C 1
ATOM 1561 O O . HIS A 1 186 ? -28.137 8.654 -3.528 1.00 44.09 186 HIS A O 1
ATOM 1567 N N . TYR A 1 187 ? -28.554 10.091 -5.193 1.00 38.19 187 TYR A N 1
ATOM 1568 C CA . TYR A 1 187 ? -29.829 10.564 -4.621 1.00 38.19 187 TYR A CA 1
ATOM 1569 C C . TYR A 1 187 ? -31.039 9.769 -5.125 1.00 38.19 187 TYR A C 1
ATOM 1571 O O . TYR A 1 187 ? -32.176 10.081 -4.769 1.00 38.19 187 TYR A O 1
ATOM 1579 N N . LYS A 1 188 ? -30.836 8.676 -5.875 1.00 38.41 188 LYS A N 1
ATOM 1580 C CA . LYS A 1 188 ? -31.814 7.589 -5.856 1.00 38.41 188 LYS A CA 1
ATOM 1581 C C . LYS A 1 188 ? -31.648 6.883 -4.519 1.00 38.41 188 LYS A C 1
ATOM 1583 O O . LYS A 1 188 ? -30.881 5.934 -4.418 1.00 38.41 188 LYS A O 1
ATOM 1588 N N . LYS A 1 189 ? -32.294 7.474 -3.504 1.00 37.62 189 LYS A N 1
ATOM 1589 C CA . LYS A 1 189 ? -32.700 6.894 -2.224 1.00 37.62 189 LYS A CA 1
ATOM 1590 C C . LYS A 1 189 ? -32.134 5.478 -2.095 1.00 37.62 189 LYS A C 1
ATOM 1592 O O . LYS A 1 189 ? -32.783 4.522 -2.513 1.00 37.62 189 LYS A O 1
ATOM 1597 N N . VAL A 1 190 ? -30.923 5.342 -1.546 1.00 37.78 190 VAL A N 1
ATOM 1598 C CA . VAL A 1 190 ? -30.616 4.116 -0.812 1.00 37.78 190 VAL A CA 1
ATOM 1599 C C . VAL A 1 190 ? -31.566 4.202 0.370 1.00 37.78 190 VAL A C 1
ATOM 1601 O O . VAL A 1 190 ? -31.265 4.758 1.421 1.00 37.78 190 VAL A O 1
ATOM 1604 N N . GLU A 1 191 ? -32.802 3.783 0.115 1.00 30.91 191 GLU A N 1
ATOM 1605 C CA . GLU A 1 191 ? -33.688 3.259 1.119 1.00 30.91 191 GLU A CA 1
ATOM 1606 C C . GLU A 1 191 ? -32.901 2.064 1.625 1.00 30.91 191 GLU A C 1
ATOM 1608 O O . GLU A 1 191 ? -32.939 0.973 1.065 1.00 30.91 191 GLU A O 1
ATOM 1613 N N . ILE A 1 192 ? -32.030 2.338 2.596 1.00 32.22 192 ILE A N 1
ATOM 1614 C CA . ILE A 1 192 ? -31.488 1.312 3.451 1.00 32.22 192 ILE A CA 1
ATOM 1615 C C . ILE A 1 192 ? -32.760 0.653 3.979 1.00 32.22 192 ILE A C 1
ATOM 1617 O O . ILE A 1 192 ? -33.441 1.222 4.831 1.00 32.22 192 ILE A O 1
ATOM 1621 N N . GLN A 1 193 ? -33.136 -0.497 3.418 1.00 28.05 193 GLN A N 1
ATOM 1622 C CA . GLN A 1 193 ? -34.093 -1.412 4.023 1.00 28.05 193 GLN A CA 1
ATOM 1623 C C . GLN A 1 193 ? -33.434 -1.993 5.279 1.00 28.05 193 GLN A C 1
ATOM 1625 O O . GLN A 1 193 ? -33.174 -3.178 5.395 1.00 28.05 193 GLN A O 1
ATOM 1630 N N . HIS A 1 194 ? -33.146 -1.120 6.233 1.00 33.62 194 HIS A N 1
ATOM 1631 C CA . HIS A 1 194 ? -33.321 -1.408 7.634 1.00 33.62 194 HIS A CA 1
ATOM 1632 C C . HIS A 1 194 ? -34.620 -0.695 7.994 1.00 33.62 194 HIS A C 1
ATOM 1634 O O . HIS A 1 194 ? -34.625 0.387 8.579 1.00 33.62 194 HIS A O 1
ATOM 1640 N N . SER A 1 195 ? -35.748 -1.272 7.572 1.00 24.80 195 SER A N 1
ATOM 1641 C CA . SER A 1 195 ? -37.036 -0.929 8.159 1.00 24.80 195 SER A CA 1
ATOM 1642 C C . SER A 1 195 ? -37.030 -1.435 9.600 1.00 24.80 195 SER A C 1
ATOM 1644 O O . SER A 1 195 ? -37.538 -2.512 9.896 1.00 24.80 195 SER A O 1
ATOM 1646 N N . PHE A 1 196 ? -36.446 -0.660 10.507 1.00 27.25 196 PHE A N 1
ATOM 1647 C CA . PHE A 1 196 ? -36.943 -0.619 11.870 1.00 27.25 196 PHE A CA 1
ATOM 1648 C C . PHE A 1 196 ? -38.071 0.403 11.868 1.00 27.25 196 PHE A C 1
ATOM 1650 O O . PHE A 1 196 ? -37.857 1.603 12.042 1.00 27.25 196 PHE A O 1
ATOM 1657 N N . THR A 1 197 ? -39.289 -0.073 11.623 1.00 24.30 197 THR A N 1
ATOM 1658 C CA . THR A 1 197 ? -40.479 0.681 12.004 1.00 24.30 197 THR A CA 1
ATOM 1659 C C . THR A 1 197 ? -40.505 0.682 13.527 1.00 24.30 197 THR A C 1
ATOM 1661 O O . THR A 1 197 ? -41.018 -0.240 14.152 1.00 24.30 197 THR A O 1
ATOM 1664 N N . VAL A 1 198 ? -39.906 1.699 14.141 1.00 34.66 198 VAL A N 1
ATOM 1665 C CA . VAL A 1 198 ? -40.248 2.054 15.516 1.00 34.66 198 VAL A CA 1
ATOM 1666 C C . VAL A 1 198 ? -41.617 2.712 15.430 1.00 34.66 198 VAL A C 1
ATOM 1668 O O . VAL A 1 198 ? -41.732 3.912 15.171 1.00 34.66 198 VAL A O 1
ATOM 1671 N N . GLU A 1 199 ? -42.670 1.911 15.587 1.00 29.41 199 GLU A N 1
ATOM 1672 C CA . GLU A 1 199 ? -43.982 2.441 15.927 1.00 29.41 199 GLU A CA 1
ATOM 1673 C C . GLU A 1 199 ? -43.839 3.201 17.250 1.00 29.41 199 GLU A C 1
ATOM 1675 O O . GLU A 1 199 ? -43.769 2.628 18.335 1.00 29.41 199 GLU A O 1
ATOM 1680 N N . LYS A 1 200 ? -43.776 4.532 17.158 1.00 43.69 200 LYS A N 1
ATOM 1681 C CA . LYS A 1 200 ? -44.148 5.404 18.268 1.00 43.69 200 LYS A CA 1
ATOM 1682 C C . LYS A 1 200 ? -45.645 5.239 18.477 1.00 43.69 200 LYS A C 1
ATOM 1684 O O . LYS A 1 200 ? -46.427 5.993 17.919 1.00 43.69 200 LYS A O 1
ATOM 1689 N N . ASN A 1 201 ? -46.013 4.270 19.293 1.00 42.28 201 ASN A N 1
ATOM 1690 C CA . ASN A 1 201 ? -47.191 4.334 20.134 1.00 42.28 201 ASN A CA 1
ATOM 1691 C C . ASN A 1 201 ? -46.827 3.605 21.414 1.00 42.28 201 ASN A C 1
ATOM 1693 O O . ASN A 1 201 ? -46.804 2.383 21.464 1.00 42.28 201 ASN A O 1
ATOM 1697 N N . ASN A 1 202 ? -46.438 4.380 22.417 1.00 33.38 202 ASN A N 1
ATOM 1698 C CA . ASN A 1 202 ? -47.097 4.391 23.713 1.00 33.38 202 ASN A CA 1
ATOM 1699 C C . ASN A 1 202 ? -46.287 5.297 24.633 1.00 33.38 202 ASN A C 1
ATOM 1701 O O . ASN A 1 202 ? -45.074 5.167 24.785 1.00 33.38 202 ASN A O 1
ATOM 1705 N N . THR A 1 203 ? -46.987 6.256 25.224 1.00 43.97 203 THR A N 1
ATOM 1706 C CA . THR A 1 203 ? -46.660 6.783 26.543 1.00 43.97 203 THR A CA 1
ATOM 1707 C C . THR A 1 203 ? -46.370 5.599 27.460 1.00 43.97 203 THR A C 1
ATOM 1709 O O . THR A 1 203 ? -47.283 4.865 27.827 1.00 43.97 203 THR A O 1
ATOM 1712 N N . VAL A 1 204 ? -45.093 5.375 27.759 1.00 34.81 204 VAL A N 1
ATOM 1713 C CA . VAL A 1 204 ? -44.683 4.453 28.812 1.00 34.81 204 VAL A CA 1
ATOM 1714 C C . VAL A 1 204 ? -44.808 5.235 30.108 1.00 34.81 204 VAL A C 1
ATOM 1716 O O . VAL A 1 204 ? -43.966 6.078 30.423 1.00 34.81 204 VAL A O 1
ATOM 1719 N N . ASP A 1 205 ? -45.911 4.974 30.806 1.00 39.84 205 ASP A N 1
ATOM 1720 C CA . ASP A 1 205 ? -45.914 5.007 32.260 1.00 39.84 205 ASP A CA 1
ATOM 1721 C C . ASP A 1 205 ? -44.732 4.157 32.733 1.00 39.84 205 ASP A C 1
ATOM 1723 O O . ASP A 1 205 ? -44.569 2.992 32.364 1.00 39.84 205 ASP A O 1
ATOM 1727 N N . THR A 1 206 ? -43.860 4.804 33.491 1.00 48.62 206 THR A N 1
ATOM 1728 C CA . THR A 1 206 ? -42.800 4.189 34.278 1.00 48.62 206 THR A CA 1
ATOM 1729 C C . THR A 1 206 ? -43.391 3.088 35.143 1.00 48.62 206 THR A C 1
ATOM 1731 O O . THR A 1 206 ? -44.185 3.431 36.007 1.00 48.62 206 THR A O 1
ATOM 1734 N N . ASP A 1 207 ? -43.026 1.823 34.894 1.00 48.12 207 ASP A N 1
ATOM 1735 C CA . ASP A 1 207 ? -42.905 0.747 35.899 1.00 48.12 207 ASP A CA 1
ATOM 1736 C C . ASP A 1 207 ? -42.509 -0.608 35.259 1.00 48.12 207 ASP A C 1
ATOM 1738 O O . ASP A 1 207 ? -43.117 -1.640 35.527 1.00 48.12 207 ASP A O 1
ATOM 1742 N N . GLU A 1 208 ? -41.460 -0.657 34.423 1.00 44.25 208 GLU A N 1
ATOM 1743 C CA . GLU A 1 208 ? -40.850 -1.952 34.068 1.00 44.25 208 GLU A CA 1
ATOM 1744 C C . GLU A 1 208 ? -39.309 -1.910 34.123 1.00 44.25 208 GLU A C 1
ATOM 1746 O O . GLU A 1 208 ? -38.655 -1.322 33.255 1.00 44.25 208 GLU A O 1
ATOM 1751 N N . PRO A 1 209 ? -38.692 -2.525 35.150 1.00 49.09 209 PRO A N 1
ATOM 1752 C CA . PRO A 1 209 ? -37.258 -2.738 35.207 1.00 49.09 209 PRO A CA 1
ATOM 1753 C C . PRO A 1 209 ? -36.952 -4.028 34.442 1.00 49.09 209 PRO A C 1
ATOM 1755 O O . PRO A 1 209 ? -37.319 -5.089 34.931 1.00 49.09 209 PRO A O 1
ATOM 1758 N N . ASN A 1 210 ? -36.345 -3.945 33.248 1.00 48.94 210 ASN A N 1
ATOM 1759 C CA . ASN A 1 210 ? -35.462 -4.969 32.630 1.00 48.94 210 ASN A CA 1
ATOM 1760 C C . ASN A 1 210 ? -35.415 -4.890 31.090 1.00 48.94 210 ASN A C 1
ATOM 1762 O O . ASN A 1 210 ? -35.591 -5.896 30.404 1.00 48.94 210 ASN A O 1
ATOM 1766 N N . ASN A 1 211 ? -35.102 -3.727 30.513 1.00 41.88 211 ASN A N 1
ATOM 1767 C CA . ASN A 1 211 ? -34.643 -3.694 29.122 1.00 41.88 211 ASN A CA 1
ATOM 1768 C C . ASN A 1 211 ? -33.254 -3.041 29.040 1.00 41.88 211 ASN A C 1
ATOM 1770 O O . ASN A 1 211 ? -33.164 -1.814 29.112 1.00 41.88 211 ASN A O 1
ATOM 1774 N N . PRO A 1 212 ? -32.159 -3.822 28.942 1.00 47.09 212 PRO A N 1
ATOM 1775 C CA . PRO A 1 212 ? -30.837 -3.249 28.749 1.00 47.09 212 PRO A CA 1
ATOM 1776 C C . PRO A 1 212 ? -30.761 -2.650 27.341 1.00 47.09 212 PRO A C 1
ATOM 1778 O O . PRO A 1 212 ? -30.730 -3.369 26.339 1.00 47.09 212 PRO A O 1
ATOM 1781 N N . GLN A 1 213 ? -30.756 -1.319 27.274 1.00 46.25 213 GLN A N 1
ATOM 1782 C CA . GLN A 1 213 ? -30.420 -0.581 26.062 1.00 46.25 213 GLN A CA 1
ATOM 1783 C C . GLN A 1 213 ? -28.964 -0.885 25.692 1.00 46.25 213 GLN A C 1
ATOM 1785 O O . GLN A 1 213 ? -28.062 -0.713 26.507 1.00 46.25 213 GLN A O 1
ATOM 1790 N N . LYS A 1 214 ? -28.754 -1.364 24.465 1.00 44.53 214 LYS A N 1
ATOM 1791 C CA . LYS A 1 214 ? -27.433 -1.621 23.888 1.00 44.53 214 LYS A CA 1
ATOM 1792 C C . LYS A 1 214 ? -26.743 -0.276 23.638 1.00 44.53 214 LYS A C 1
ATOM 1794 O O . LYS A 1 214 ? -27.262 0.533 22.870 1.00 44.53 214 LYS A O 1
ATOM 1799 N N . LEU A 1 215 ? -25.623 -0.024 24.308 1.00 43.91 215 LEU A N 1
ATOM 1800 C CA . LEU A 1 215 ? -24.791 1.156 24.086 1.00 43.91 215 LEU A CA 1
ATOM 1801 C C . LEU A 1 215 ? -23.710 0.798 23.064 1.00 43.91 215 LEU A C 1
ATOM 1803 O O . LEU A 1 215 ? -22.899 -0.093 23.286 1.00 43.91 215 LEU A O 1
ATOM 1807 N N . GLU A 1 216 ? -23.714 1.480 21.921 1.00 46.19 216 GLU A N 1
ATOM 1808 C CA . GLU A 1 216 ? -22.641 1.376 20.932 1.00 46.19 216 GLU A CA 1
ATOM 1809 C C . GLU A 1 216 ? -21.652 2.522 21.160 1.00 46.19 216 GLU A C 1
ATOM 1811 O O . GLU A 1 216 ? -21.978 3.697 20.973 1.00 46.19 216 GLU A O 1
ATOM 1816 N N . ASN A 1 217 ? -20.429 2.188 21.572 1.00 49.38 217 ASN A N 1
ATOM 1817 C CA . ASN A 1 217 ? -19.340 3.151 21.685 1.00 49.38 217 ASN A CA 1
ATOM 1818 C C . ASN A 1 217 ? -18.598 3.231 20.344 1.00 49.38 217 ASN A C 1
ATOM 1820 O O . ASN A 1 217 ? -17.725 2.417 20.051 1.00 49.38 217 ASN A O 1
ATOM 1824 N N . ILE A 1 218 ? -18.936 4.225 19.519 1.00 49.72 218 ILE A N 1
ATOM 1825 C CA . ILE A 1 218 ? -18.249 4.469 18.243 1.00 49.72 218 ILE A CA 1
ATOM 1826 C C . ILE A 1 218 ? -17.010 5.335 18.496 1.00 49.72 218 ILE A C 1
ATOM 1828 O O . ILE A 1 218 ? -17.124 6.489 18.915 1.00 49.72 218 ILE A O 1
ATOM 1832 N N . LYS A 1 219 ? -15.820 4.805 18.196 1.00 58.97 219 LYS A N 1
ATOM 1833 C CA . LYS A 1 219 ? -14.575 5.588 18.148 1.00 58.97 219 LYS A CA 1
ATOM 1834 C C . LYS A 1 219 ? -14.271 5.962 16.699 1.00 58.97 219 LYS A C 1
ATOM 1836 O O . LYS A 1 219 ? -13.985 5.098 15.874 1.00 58.97 219 LYS A O 1
ATOM 1841 N N . GLU A 1 220 ? -14.331 7.258 16.397 1.00 53.03 220 GLU A N 1
ATOM 1842 C CA . GLU A 1 220 ? -14.001 7.813 15.079 1.00 53.03 220 GLU A CA 1
ATOM 1843 C C . GLU A 1 220 ? -12.596 8.427 15.103 1.00 53.03 220 GLU A C 1
ATOM 1845 O O . GLU A 1 220 ? -12.337 9.353 15.875 1.00 53.03 220 GLU A O 1
ATOM 1850 N N . ILE A 1 221 ? -11.685 7.929 14.257 1.00 54.59 221 ILE A N 1
ATOM 1851 C CA . ILE A 1 221 ? -10.368 8.546 14.044 1.00 54.59 221 ILE A CA 1
ATOM 1852 C C . ILE A 1 221 ? -10.258 9.022 12.603 1.00 54.59 221 ILE A C 1
ATOM 1854 O O . ILE A 1 221 ? -10.287 8.253 11.643 1.00 54.59 221 ILE A O 1
ATOM 1858 N N . VAL A 1 222 ? -10.101 10.333 12.486 1.00 53.59 222 VAL A N 1
ATOM 1859 C CA . VAL A 1 222 ? -10.013 11.075 11.236 1.00 53.59 222 VAL A CA 1
ATOM 1860 C C . VAL A 1 222 ? -8.549 11.107 10.790 1.00 53.59 222 VAL A C 1
ATOM 1862 O O . VAL A 1 222 ? -7.731 11.724 11.470 1.00 53.59 222 VAL A O 1
ATOM 1865 N N . VAL A 1 223 ? -8.203 10.453 9.676 1.00 51.28 223 VAL A N 1
ATOM 1866 C CA . VAL A 1 223 ? -6.846 10.512 9.102 1.00 51.28 223 VAL A CA 1
ATOM 1867 C C . VAL A 1 223 ? -6.749 11.705 8.153 1.00 51.28 223 VAL A C 1
ATOM 1869 O O . VAL A 1 223 ? -7.627 11.923 7.325 1.00 51.28 223 VAL A O 1
ATOM 1872 N N . GLU A 1 224 ? -5.688 12.487 8.331 1.00 50.41 224 GLU A N 1
ATOM 1873 C CA . GLU A 1 224 ? -5.457 13.853 7.849 1.00 50.41 224 GLU A CA 1
ATOM 1874 C C . GLU A 1 224 ? -5.657 14.109 6.334 1.00 50.41 224 GLU A C 1
ATOM 1876 O O . GLU A 1 224 ? -5.845 13.210 5.515 1.00 50.41 224 GLU A O 1
ATOM 1881 N N . LYS A 1 225 ? -5.666 15.398 5.975 1.00 50.09 225 LYS A N 1
ATOM 1882 C CA . LYS A 1 225 ? -6.013 15.965 4.665 1.00 50.09 225 LYS A CA 1
ATOM 1883 C C . LYS A 1 225 ? -5.112 15.467 3.530 1.00 50.09 225 LYS A C 1
ATOM 1885 O O . LYS A 1 225 ? -3.946 15.834 3.432 1.00 50.09 225 LYS A O 1
ATOM 1890 N N . ILE A 1 226 ? -5.702 14.760 2.581 1.00 52.06 226 ILE A N 1
ATOM 1891 C CA . ILE A 1 226 ? -5.118 14.463 1.278 1.00 52.06 226 ILE A CA 1
ATOM 1892 C C . ILE A 1 226 ? -5.466 15.625 0.357 1.00 52.06 226 ILE A C 1
ATOM 1894 O O . ILE A 1 226 ? -6.638 15.854 0.060 1.00 52.06 226 ILE A O 1
ATOM 1898 N N . HIS A 1 227 ? -4.453 16.372 -0.077 1.00 44.22 227 HIS A N 1
ATOM 1899 C CA . HIS A 1 227 ? -4.624 17.381 -1.114 1.00 44.22 227 HIS A CA 1
ATOM 1900 C C . HIS A 1 227 ? -4.531 16.684 -2.471 1.00 44.22 227 HIS A C 1
ATOM 1902 O O . HIS A 1 227 ? -3.438 16.281 -2.883 1.00 44.22 227 HIS A O 1
ATOM 1908 N N . ASP A 1 228 ? -5.663 16.504 -3.152 1.00 49.25 228 ASP A N 1
ATOM 1909 C CA . ASP A 1 228 ? -5.600 16.106 -4.552 1.00 49.25 228 ASP A CA 1
ATOM 1910 C C . ASP A 1 228 ? -5.117 17.310 -5.377 1.00 49.25 228 ASP A C 1
ATOM 1912 O O . ASP A 1 228 ? -5.627 18.423 -5.284 1.00 49.25 228 ASP A O 1
ATOM 1916 N N . ILE A 1 229 ? -4.034 17.107 -6.127 1.00 42.59 229 ILE A N 1
ATOM 1917 C CA . ILE A 1 229 ? -3.422 18.149 -6.961 1.00 42.59 229 ILE A CA 1
ATOM 1918 C C . ILE A 1 229 ? -4.298 18.403 -8.200 1.00 42.59 229 ILE A C 1
ATOM 1920 O O . ILE A 1 229 ? -4.207 19.465 -8.814 1.00 42.59 229 ILE A O 1
ATOM 1924 N N . TYR A 1 230 ? -5.147 17.439 -8.572 1.00 44.62 230 TYR A N 1
ATOM 1925 C CA . TYR A 1 230 ? -5.949 17.486 -9.796 1.00 44.62 230 TYR A CA 1
ATOM 1926 C C . TYR A 1 230 ? -7.357 18.044 -9.585 1.00 44.62 230 TYR A C 1
ATOM 1928 O O . TYR A 1 230 ? -7.843 18.780 -10.437 1.00 44.62 230 TYR A O 1
ATOM 1936 N N . ASP A 1 231 ? -7.973 17.758 -8.443 1.00 51.62 231 ASP A N 1
ATOM 1937 C CA . ASP A 1 231 ? -9.195 18.410 -7.980 1.00 51.62 231 ASP A CA 1
ATOM 1938 C C . ASP A 1 231 ? -8.835 19.026 -6.639 1.00 51.62 231 ASP A C 1
ATOM 1940 O O . ASP A 1 231 ? -8.445 18.280 -5.755 1.00 51.62 231 ASP A O 1
ATOM 1944 N N . ALA A 1 232 ? -8.917 20.348 -6.469 1.00 46.03 232 ALA A N 1
ATOM 1945 C CA . ALA 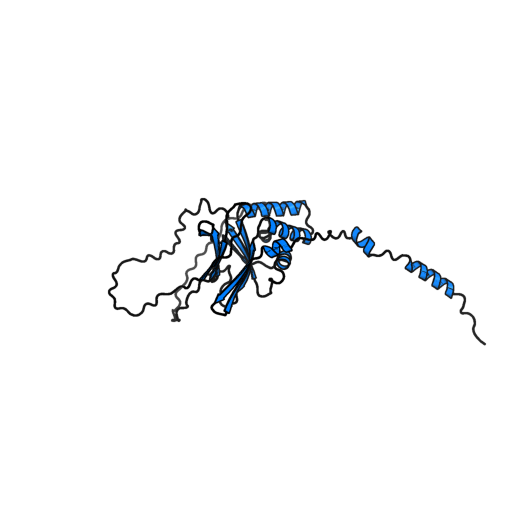A 1 232 ? -8.530 21.056 -5.242 1.00 46.03 232 ALA A CA 1
ATOM 1946 C C . ALA A 1 232 ? -9.445 20.733 -4.035 1.00 46.03 232 ALA A C 1
ATOM 1948 O O . ALA A 1 232 ? -9.894 21.624 -3.312 1.00 46.03 232 ALA A O 1
ATOM 1949 N N . GLU A 1 233 ? -9.767 19.465 -3.815 1.00 54.47 233 GLU A N 1
ATOM 1950 C CA . GLU A 1 233 ? -10.575 18.890 -2.762 1.00 54.47 233 GLU A CA 1
ATOM 1951 C C . GLU A 1 233 ? -9.643 18.240 -1.727 1.00 54.47 233 GLU A C 1
ATOM 1953 O O . GLU A 1 233 ? -8.636 17.613 -2.042 1.00 54.47 233 GLU A O 1
ATOM 1958 N N . GLU A 1 234 ? -9.955 18.475 -0.456 1.00 61.16 234 GLU A N 1
ATOM 1959 C CA . GLU A 1 234 ? -9.275 17.848 0.674 1.00 61.16 234 GLU A CA 1
ATOM 1960 C C . GLU A 1 234 ? -10.101 16.615 1.001 1.00 61.16 234 GLU A C 1
ATOM 1962 O O . GLU A 1 234 ? -11.295 16.712 1.297 1.00 61.16 234 GLU A O 1
ATOM 1967 N N . LEU A 1 235 ? -9.472 15.457 0.898 1.00 63.94 235 LEU A N 1
ATOM 1968 C CA . LEU A 1 235 ? -10.094 14.183 1.205 1.00 63.94 235 LEU A CA 1
ATOM 1969 C C . LEU A 1 235 ? -9.445 13.614 2.455 1.00 63.94 235 LEU A C 1
ATOM 1971 O O . LEU A 1 235 ? -8.250 13.763 2.672 1.00 63.94 235 LEU A O 1
ATOM 1975 N N . THR A 1 236 ? -10.227 12.949 3.283 1.00 72.50 236 THR A N 1
ATOM 1976 C CA . THR A 1 236 ? -9.767 12.444 4.572 1.00 72.50 236 THR A CA 1
ATOM 1977 C C . THR A 1 236 ? -10.229 11.008 4.685 1.00 72.50 236 THR A C 1
ATOM 1979 O O . THR A 1 236 ? -11.429 10.751 4.696 1.00 72.50 236 THR A O 1
ATOM 1982 N N . LEU A 1 237 ? -9.303 10.054 4.742 1.00 71.88 237 LEU A N 1
ATOM 1983 C CA . LEU A 1 237 ? -9.682 8.674 5.022 1.00 71.88 237 LEU A CA 1
ATOM 1984 C C . LEU A 1 237 ? -9.985 8.560 6.516 1.00 71.88 237 LEU A C 1
ATOM 1986 O O . LEU A 1 237 ? -9.237 9.039 7.356 1.00 71.88 237 LEU A O 1
ATOM 1990 N N . VAL A 1 238 ? -11.096 7.947 6.870 1.00 72.44 238 VAL A N 1
ATOM 1991 C CA . VAL A 1 238 ? -11.485 7.755 8.261 1.00 72.44 238 VAL A CA 1
ATOM 1992 C C . VAL A 1 238 ? -11.655 6.266 8.470 1.00 72.44 238 VAL A C 1
ATOM 1994 O O . VAL A 1 238 ? -12.275 5.584 7.651 1.00 72.44 238 VAL A O 1
ATOM 1997 N N . ILE A 1 239 ? -11.051 5.765 9.539 1.00 76.44 239 ILE A N 1
ATOM 1998 C CA . ILE A 1 239 ? -11.107 4.357 9.910 1.00 76.44 239 ILE A CA 1
ATOM 1999 C C . ILE A 1 239 ? -11.784 4.300 11.274 1.00 76.44 239 ILE A C 1
ATOM 2001 O O . ILE A 1 239 ? -11.345 4.960 12.219 1.00 76.44 239 ILE A O 1
ATOM 2005 N N . ASN A 1 240 ? -12.850 3.516 11.360 1.00 70.19 240 ASN A N 1
ATOM 2006 C CA . ASN A 1 240 ? -13.614 3.322 12.581 1.00 70.19 240 ASN A CA 1
ATOM 2007 C C . ASN A 1 240 ? -13.530 1.877 13.039 1.00 70.19 240 ASN A C 1
ATOM 2009 O O . ASN A 1 240 ? -13.533 0.958 12.219 1.00 70.19 240 ASN A O 1
ATOM 2013 N N . SER A 1 241 ? -13.564 1.694 14.355 1.00 63.28 241 SER A N 1
ATOM 2014 C CA . SER A 1 241 ? -13.943 0.430 14.972 1.00 63.28 241 SER A CA 1
ATOM 2015 C C . SER A 1 241 ? -15.380 0.534 15.481 1.00 63.28 241 SER A C 1
ATOM 2017 O O . SER A 1 241 ? -15.743 1.507 16.149 1.00 63.28 241 SER A O 1
ATOM 2019 N N . VAL A 1 242 ? -16.208 -0.456 15.152 1.00 57.81 242 VAL A N 1
ATOM 2020 C CA . VAL A 1 242 ? -17.545 -0.615 15.738 1.00 57.81 242 VAL A CA 1
ATOM 2021 C C . VAL A 1 242 ? -17.447 -1.692 16.808 1.00 57.81 242 VAL A C 1
ATOM 2023 O O . VAL A 1 242 ? -17.216 -2.856 16.505 1.00 57.81 242 VAL A O 1
ATOM 2026 N N . GLU A 1 243 ? -17.579 -1.315 18.075 1.00 52.53 243 GLU A N 1
ATOM 2027 C CA . GLU A 1 243 ? -17.680 -2.288 19.160 1.00 52.53 243 GLU A CA 1
ATOM 2028 C C . GLU A 1 243 ? -19.161 -2.569 19.422 1.00 52.53 243 GLU A C 1
ATOM 2030 O O . GLU A 1 243 ? -19.903 -1.697 19.875 1.00 52.53 243 GLU A O 1
ATOM 2035 N N . LEU A 1 244 ? -19.597 -3.794 19.125 1.00 45.81 244 LEU A N 1
ATOM 2036 C CA . LEU A 1 244 ? -20.852 -4.315 19.651 1.00 45.81 244 LEU A CA 1
ATOM 2037 C C . LEU A 1 244 ? -20.544 -4.824 21.062 1.00 45.81 244 LEU A C 1
ATOM 2039 O O . LEU A 1 244 ? -19.792 -5.785 21.207 1.00 45.81 244 LEU A O 1
ATOM 2043 N N . GLU A 1 245 ? -21.089 -4.188 22.101 1.00 44.53 245 GLU A N 1
ATOM 2044 C CA . GLU A 1 245 ? -21.069 -4.791 23.437 1.00 44.53 245 GLU A CA 1
ATOM 2045 C C . GLU A 1 245 ? -21.814 -6.134 23.369 1.00 44.53 245 GLU A C 1
ATOM 2047 O O . GLU A 1 245 ? -22.999 -6.193 23.015 1.00 44.53 245 GLU A O 1
ATOM 2052 N N . GLU A 1 246 ? -21.090 -7.223 23.639 1.00 41.03 246 GLU A N 1
ATOM 2053 C CA . GLU A 1 246 ? -21.635 -8.576 23.695 1.00 41.03 246 GLU A CA 1
ATOM 2054 C C . GLU A 1 246 ? -22.704 -8.649 24.789 1.00 41.03 246 GLU A C 1
ATOM 2056 O O . GLU A 1 246 ? -22.463 -8.373 25.967 1.00 41.03 246 GLU A O 1
ATOM 2061 N N . LYS A 1 247 ? -23.917 -9.033 24.388 1.00 41.50 247 LYS A N 1
ATOM 2062 C CA . LYS A 1 247 ? -24.995 -9.356 25.315 1.00 41.50 247 LYS A CA 1
ATOM 2063 C C . LYS A 1 247 ? -24.778 -10.795 25.782 1.00 41.50 247 LYS A C 1
ATOM 2065 O O . LYS A 1 247 ? -24.757 -11.700 24.959 1.00 41.50 247 LYS A O 1
ATOM 2070 N N . ILE A 1 248 ? -24.637 -10.963 27.095 1.00 34.69 248 ILE A N 1
ATOM 2071 C CA . ILE A 1 248 ? -24.509 -12.239 27.816 1.00 34.69 248 ILE A CA 1
ATOM 2072 C C . ILE A 1 248 ? -25.509 -13.286 27.279 1.00 34.69 248 ILE A C 1
ATOM 2074 O O . ILE A 1 248 ? -26.709 -13.007 27.186 1.00 34.69 248 ILE A O 1
ATOM 2078 N N . ASP A 1 249 ? -24.980 -14.468 26.950 1.00 43.75 249 ASP A N 1
ATOM 2079 C CA . ASP A 1 249 ? -25.646 -15.602 26.299 1.00 43.75 249 ASP A CA 1
ATOM 2080 C C . ASP A 1 249 ? -26.931 -16.088 26.986 1.00 43.75 249 ASP A C 1
ATOM 2082 O O . ASP A 1 249 ? -26.973 -16.319 28.196 1.00 43.75 249 ASP A O 1
ATOM 2086 N N . TRP A 1 250 ? -27.937 -16.401 26.165 1.00 34.78 250 TRP A N 1
ATOM 2087 C CA . TRP A 1 250 ? -28.949 -17.415 26.472 1.00 34.78 250 TRP A CA 1
ATOM 2088 C C . TRP A 1 250 ? -29.082 -18.379 25.283 1.00 34.78 250 TRP A C 1
ATOM 2090 O O . TRP A 1 250 ? -28.983 -17.942 24.135 1.00 34.78 250 TRP A O 1
ATOM 2100 N N . PRO A 1 251 ? -29.330 -19.680 25.524 1.00 37.28 251 PRO A N 1
ATOM 2101 C CA . PRO A 1 251 ? -29.423 -20.672 24.462 1.00 37.28 251 PRO A CA 1
ATOM 2102 C C . PRO A 1 251 ? -30.738 -20.497 23.694 1.00 37.28 251 PRO A C 1
ATOM 2104 O O . PRO A 1 251 ? -31.816 -20.540 24.285 1.00 37.28 251 PRO A O 1
ATOM 2107 N N . ILE A 1 252 ? -30.656 -20.332 22.374 1.00 37.03 252 ILE A N 1
ATOM 2108 C CA . ILE A 1 252 ? -31.818 -20.350 21.478 1.00 37.03 252 ILE A CA 1
ATOM 2109 C C . ILE A 1 252 ? -31.663 -21.539 20.522 1.00 37.03 252 ILE A C 1
ATOM 2111 O O . ILE A 1 252 ? -30.643 -21.687 19.852 1.00 37.03 252 ILE A O 1
ATOM 2115 N N . GLU A 1 253 ? -32.673 -22.411 20.506 1.00 34.75 253 GLU A N 1
ATOM 2116 C CA . GLU A 1 253 ? -32.769 -23.590 19.638 1.00 34.75 253 GLU A CA 1
ATOM 2117 C C . GLU A 1 253 ? -32.845 -23.225 18.137 1.00 34.75 253 GLU A C 1
ATOM 2119 O O . GLU A 1 253 ? -33.354 -22.161 17.777 1.00 34.75 253 GLU A O 1
ATOM 2124 N N . PRO A 1 254 ? -32.386 -24.109 17.226 1.00 37.41 254 PRO A N 1
ATOM 2125 C CA . PRO A 1 254 ? -32.293 -23.794 15.806 1.00 37.41 254 PRO A CA 1
ATOM 2126 C C . PRO A 1 254 ? -33.633 -23.985 15.081 1.00 37.41 254 PRO A C 1
ATOM 2128 O O . PRO A 1 254 ? -34.191 -25.087 15.022 1.00 37.41 254 PRO A O 1
ATOM 2131 N N . HIS A 1 255 ? -34.111 -22.939 14.407 1.00 29.92 255 HIS A N 1
ATOM 2132 C CA . HIS A 1 255 ? -35.161 -23.053 13.395 1.00 29.92 255 HIS A CA 1
ATOM 2133 C C . HIS A 1 255 ? -34.671 -22.586 12.015 1.00 29.92 255 HIS A C 1
ATOM 2135 O O . HIS A 1 255 ? -34.465 -21.407 11.766 1.00 29.92 255 HIS A O 1
ATOM 2141 N N . ARG A 1 256 ? -34.493 -23.597 11.150 1.00 29.36 256 ARG A N 1
ATOM 2142 C CA . ARG A 1 256 ? -34.612 -23.664 9.678 1.00 29.36 256 ARG A CA 1
ATOM 2143 C C . ARG A 1 256 ? -34.277 -22.416 8.843 1.00 29.36 256 ARG A C 1
ATOM 2145 O O . ARG A 1 256 ? -35.065 -21.483 8.743 1.00 29.36 256 ARG A O 1
ATOM 2152 N N . THR A 1 257 ? -33.206 -22.535 8.061 1.00 27.97 257 THR A N 1
ATOM 2153 C CA . THR A 1 257 ? -32.919 -21.739 6.860 1.00 27.97 257 THR A CA 1
ATOM 2154 C C . THR A 1 257 ? -33.559 -22.362 5.613 1.00 27.97 257 THR A C 1
ATOM 2156 O O . THR A 1 257 ? -33.496 -23.573 5.399 1.00 27.97 257 THR A O 1
ATOM 2159 N N . GLY A 1 258 ? -34.192 -21.525 4.786 1.00 26.12 258 GLY A N 1
ATOM 2160 C CA . GLY A 1 258 ? -34.603 -21.851 3.420 1.00 26.12 258 GLY A CA 1
ATOM 2161 C C . GLY A 1 258 ? -33.531 -21.417 2.420 1.00 26.12 258 GLY A C 1
ATOM 2162 O O . GLY A 1 258 ? -32.886 -20.388 2.606 1.00 26.12 258 GLY A O 1
ATOM 2163 N N . THR A 1 259 ? -33.330 -22.220 1.381 1.00 25.94 259 THR A N 1
ATOM 2164 C CA . THR A 1 259 ? -32.359 -21.995 0.304 1.00 25.94 259 THR A CA 1
ATOM 2165 C C . THR A 1 259 ? -33.019 -21.201 -0.823 1.00 25.94 259 THR A C 1
ATOM 2167 O O . THR A 1 259 ? -34.120 -21.554 -1.246 1.00 25.94 259 THR A O 1
ATOM 2170 N N . LEU A 1 260 ? -32.349 -20.164 -1.331 1.00 21.94 260 LEU A N 1
ATOM 2171 C CA . LEU A 1 260 ? -32.684 -19.557 -2.617 1.00 21.94 260 LEU A CA 1
ATOM 2172 C C . LEU A 1 260 ? -31.494 -19.752 -3.558 1.00 21.94 260 LEU A C 1
ATOM 2174 O O . LEU A 1 260 ? -30.390 -19.289 -3.279 1.00 21.94 260 LEU A O 1
ATOM 2178 N N . ASP A 1 261 ? -31.749 -20.488 -4.629 1.00 28.81 261 ASP A N 1
ATOM 2179 C CA . ASP A 1 261 ? -30.841 -20.750 -5.737 1.00 28.81 261 ASP A CA 1
ATOM 2180 C C . ASP A 1 261 ? -31.062 -19.667 -6.799 1.00 28.81 261 ASP A C 1
ATOM 2182 O O . ASP A 1 261 ? -32.204 -19.403 -7.184 1.00 28.81 261 ASP A O 1
ATOM 2186 N N . LEU A 1 262 ? -29.987 -19.021 -7.247 1.00 27.47 262 LEU A N 1
ATOM 2187 C CA . LEU A 1 262 ? -30.000 -18.155 -8.422 1.00 27.47 262 LEU A CA 1
ATOM 2188 C C . LEU A 1 262 ? -28.757 -18.458 -9.251 1.00 27.47 262 LEU A C 1
ATOM 2190 O O . LEU A 1 262 ? -27.689 -17.870 -9.081 1.00 27.47 262 LEU A O 1
ATOM 2194 N N . THR A 1 263 ? -28.941 -19.412 -10.154 1.00 30.30 263 THR A N 1
ATOM 2195 C CA . THR A 1 263 ? -28.082 -19.662 -11.300 1.00 30.30 263 THR A CA 1
ATOM 2196 C C . THR A 1 263 ? -28.423 -18.708 -12.452 1.00 30.30 263 THR A C 1
ATOM 2198 O O . THR A 1 263 ? -29.582 -18.513 -12.806 1.00 30.30 263 THR A O 1
ATOM 2201 N N . GLU A 1 264 ? -27.341 -18.203 -13.047 1.00 30.00 264 GLU A N 1
ATOM 2202 C CA . GLU A 1 264 ? -27.134 -17.853 -14.458 1.00 30.00 264 GLU A CA 1
ATOM 2203 C C . GLU A 1 264 ? -27.626 -16.532 -15.084 1.00 30.00 264 GLU A C 1
ATOM 2205 O O . GLU A 1 264 ? -28.725 -16.030 -14.866 1.00 30.00 264 GLU A O 1
ATOM 2210 N N . ILE A 1 265 ? -26.758 -16.121 -16.030 1.00 30.59 265 ILE A N 1
ATOM 2211 C CA . ILE A 1 265 ? -26.850 -15.161 -17.145 1.00 30.59 265 ILE A CA 1
ATOM 2212 C C . ILE A 1 265 ? -26.088 -13.852 -16.839 1.00 30.59 265 ILE A C 1
ATOM 2214 O O . ILE A 1 265 ? -26.411 -13.145 -15.896 1.00 30.59 265 ILE A O 1
ATOM 2218 N N . SER A 1 266 ? -25.042 -13.443 -17.569 1.00 31.09 266 SER A N 1
ATOM 2219 C CA . SER A 1 266 ? -24.685 -13.696 -18.974 1.00 31.09 266 SER A CA 1
ATOM 2220 C C . SER A 1 266 ? -23.176 -13.614 -19.235 1.00 31.09 266 SER A C 1
ATOM 2222 O O . SER A 1 266 ? -22.520 -12.652 -18.829 1.00 31.09 266 SER A O 1
ATOM 2224 N N . GLU A 1 267 ? -22.676 -14.541 -20.050 1.00 36.47 267 GLU A N 1
ATOM 2225 C CA . GLU A 1 267 ? -21.461 -14.377 -20.847 1.00 36.47 267 GLU A CA 1
ATOM 2226 C C . GLU A 1 267 ? -21.700 -13.449 -22.052 1.00 36.47 267 GLU A C 1
ATOM 2228 O O . GLU A 1 267 ? -22.751 -13.496 -22.692 1.00 36.47 267 GLU A O 1
ATOM 2233 N N . SER A 1 268 ? -20.667 -12.673 -22.397 1.00 31.70 268 SER A N 1
ATOM 2234 C CA . SER A 1 268 ? -20.154 -12.398 -23.755 1.00 31.70 268 SER A CA 1
ATOM 2235 C C . SER A 1 268 ? -19.781 -10.929 -23.976 1.00 31.70 268 SER A C 1
ATOM 2237 O O . SER A 1 268 ? -20.610 -10.067 -24.239 1.00 31.70 268 SER A O 1
ATOM 2239 N N . ASN A 1 269 ? -18.476 -10.663 -23.879 1.00 29.69 269 ASN A N 1
ATOM 2240 C CA . ASN A 1 269 ? -17.726 -9.813 -24.806 1.00 29.69 269 ASN A CA 1
ATOM 2241 C C . ASN A 1 269 ? -16.232 -10.016 -24.520 1.00 29.69 269 ASN A C 1
ATOM 2243 O O . ASN A 1 269 ? -15.623 -9.304 -23.727 1.00 29.69 269 ASN A O 1
ATOM 2247 N N . LYS A 1 270 ? -15.644 -11.047 -25.141 1.00 40.56 270 LYS A N 1
ATOM 2248 C CA . LYS A 1 270 ? -14.197 -11.292 -25.106 1.00 40.56 270 LYS A CA 1
ATOM 2249 C C . LYS A 1 270 ? -13.504 -10.422 -26.152 1.00 40.56 270 LYS A C 1
ATOM 2251 O O . LYS A 1 270 ? -13.150 -10.894 -27.227 1.00 40.56 270 LYS A O 1
ATOM 2256 N N . GLU A 1 271 ? -13.272 -9.164 -25.803 1.00 35.91 271 GLU A N 1
ATOM 2257 C CA . GLU A 1 271 ? -12.138 -8.413 -26.338 1.00 35.91 271 GLU A CA 1
ATOM 2258 C C . GLU A 1 271 ? -11.040 -8.421 -25.276 1.00 35.91 271 GLU A C 1
ATOM 2260 O O . GLU A 1 271 ? -11.113 -7.688 -24.299 1.00 35.91 271 GLU A O 1
ATOM 2265 N N . GLY A 1 272 ? -10.058 -9.314 -25.453 1.00 41.28 272 GLY A N 1
ATOM 2266 C CA . GLY A 1 272 ? -8.828 -9.385 -24.660 1.00 41.28 272 GLY A CA 1
ATOM 2267 C C . GLY A 1 272 ? -9.050 -9.317 -23.152 1.00 41.28 272 GLY A C 1
ATOM 2268 O O . GLY A 1 272 ? -8.796 -8.272 -22.562 1.00 41.28 272 GLY A O 1
ATOM 2269 N N . GLU A 1 273 ? -9.495 -10.428 -22.558 1.00 41.41 273 GLU A N 1
ATOM 2270 C CA . GLU A 1 273 ? -9.572 -10.646 -21.109 1.00 41.41 273 GLU A CA 1
ATOM 2271 C C . GLU A 1 273 ? -8.202 -10.318 -20.497 1.00 41.41 273 GLU A C 1
ATOM 2273 O O . GLU A 1 273 ? -7.246 -11.087 -20.557 1.00 41.41 273 GLU A O 1
ATOM 2278 N N . PHE A 1 274 ? -8.070 -9.071 -20.063 1.00 48.81 274 PHE A N 1
ATOM 2279 C CA . PHE A 1 274 ? -6.895 -8.558 -19.398 1.00 48.81 274 PHE A CA 1
ATOM 2280 C C . PHE A 1 274 ? -7.074 -8.993 -17.957 1.00 48.81 274 PHE A C 1
ATOM 2282 O O . PHE A 1 274 ? -8.028 -8.528 -17.333 1.00 48.81 274 PHE A O 1
ATOM 2289 N N . ASP A 1 275 ? -6.219 -9.900 -17.477 1.00 58.62 275 ASP A N 1
ATOM 2290 C CA . ASP A 1 275 ? -6.368 -10.519 -16.160 1.00 58.62 275 ASP A CA 1
ATOM 2291 C C . ASP A 1 275 ? -6.752 -9.460 -15.115 1.00 58.62 275 ASP A C 1
ATOM 2293 O O . ASP A 1 275 ? -6.074 -8.432 -14.975 1.00 58.62 275 ASP A O 1
ATOM 2297 N N . GLU A 1 276 ? -7.837 -9.702 -14.369 1.00 61.75 276 GLU A N 1
ATOM 2298 C CA . GLU A 1 276 ? -8.234 -8.876 -13.214 1.00 61.75 276 GLU A CA 1
ATOM 2299 C C . GLU A 1 276 ? -7.092 -8.739 -12.185 1.00 61.75 276 GLU A C 1
ATOM 2301 O O . GLU A 1 276 ? -7.104 -7.874 -11.307 1.00 61.75 276 GLU A O 1
ATOM 2306 N N . ASP A 1 277 ? -6.056 -9.560 -12.324 1.00 65.81 277 ASP A N 1
ATOM 2307 C CA . ASP A 1 277 ? -4.800 -9.487 -11.596 1.00 65.81 277 ASP A CA 1
ATOM 2308 C C . ASP A 1 277 ? -3.968 -8.236 -11.907 1.00 65.81 277 ASP A C 1
ATOM 2310 O O . ASP A 1 277 ? -3.004 -7.975 -11.196 1.00 65.81 277 ASP A O 1
ATOM 2314 N N . PHE A 1 278 ? -4.326 -7.423 -12.904 1.00 67.12 278 PHE A N 1
ATOM 2315 C CA . PHE A 1 278 ? -3.672 -6.133 -13.172 1.00 67.12 278 PHE A CA 1
ATOM 2316 C C . PHE A 1 278 ? -4.419 -4.929 -12.608 1.00 67.12 278 PHE A C 1
ATOM 2318 O O . PHE A 1 278 ? -3.950 -3.804 -12.735 1.00 67.12 278 PHE A O 1
ATOM 2325 N N . ASP A 1 279 ? -5.572 -5.126 -11.980 1.00 71.12 279 ASP A N 1
ATOM 2326 C CA . ASP A 1 279 ? -6.459 -4.026 -11.593 1.00 71.12 279 ASP A CA 1
ATOM 2327 C C . ASP A 1 279 ? -5.923 -3.165 -10.427 1.00 71.12 279 ASP A C 1
ATOM 2329 O O . ASP A 1 279 ? -6.496 -2.124 -10.075 1.00 71.12 279 ASP A O 1
ATOM 2333 N N . TRP A 1 280 ? -4.831 -3.624 -9.810 1.00 71.19 280 TRP A N 1
ATOM 2334 C CA . TRP A 1 280 ? -4.077 -2.948 -8.755 1.00 71.19 280 TRP A CA 1
ATOM 2335 C C . TRP A 1 280 ? -2.736 -2.363 -9.233 1.00 71.19 280 TRP A C 1
ATOM 2337 O O . TRP A 1 280 ? -2.167 -1.543 -8.509 1.00 71.19 280 TRP A O 1
ATOM 2347 N N . ILE A 1 281 ? -2.246 -2.765 -10.416 1.00 62.03 281 ILE A N 1
ATOM 2348 C CA . ILE A 1 281 ? -1.016 -2.255 -11.052 1.00 62.03 281 ILE A CA 1
ATOM 2349 C C . ILE A 1 281 ? -1.336 -0.867 -11.628 1.00 62.03 281 ILE A C 1
ATOM 2351 O O . ILE A 1 281 ? -0.929 0.154 -11.013 1.00 62.03 281 ILE A O 1
#

pLDDT: mean 70.79, std 23.57, range [21.94, 97.5]

Radius of gyration: 31.81 Å; chains: 1; bounding box: 125×64×62 Å

Secondary structure (DSSP, 8-state):
------SSSHHHHHHHHHHHSTT---HHHHHHHHS-PPP-----HHHHHTTEEEEEEEETTEEEEEEEEEE--HHHHHHHHHHHHHHHT--HHHHHHHHHHHHHHHHHEEEEEEEEEE--TTSPPTTSSS-SEEEEEEPTT--EE--SEEEEE---HHHHHHHGGG--TTPEEEEEEEES--SSSTTS-----------------S------PPP-EEEEEEPPPEE-SSS--EEEEEEEEEE-PPP---------PPP-----------S----GGGTT-

Foldseek 3Di:
DDDDDPDDPPVVVVVVVVVVPVPCPPVVVCCCVVPVQPPPDPQPLVVQLVQWDWDWDDDPPDTFKIKIKGWCALVNVLSLLVVVCSVVVHDPVVSVVLSVVVVVVVVFKGKIKMWMQGPDPVADDQQDPDGQKAKWKQWPVRDTFGWPDKAWDDQDPSNCVSCPPVDDPRITIIMTITTPCPPDPPVPDPPVPPPPPPPPDDDDDDDDPDDDDWDKDKDKDWAFFDQRPVDRITMIMIMIGTDGDDDDDDDDDDDDDDDDDDDDDDDDDPPPCPDPVSVRD